Protein AF-A0A523SZ93-F1 (afdb_monomer)

Nearest PDB structures (foldseek):
  4m5t-assembly3_E  TM=5.900E-01  e=5.862E+00  Homo sapiens
  4jus-assembly2_G  TM=6.121E-01  e=7.835E+00  Homo sapiens
  3l1e-assembly1_A-2  TM=5.995E-01  e=8.303E+00  Bos taurus
  5lum-assembly2_C  TM=5.617E-01  e=7.394E+00  Homo sapiens
  3l1f-assembly1_A-2  TM=5.931E-01  e=8.799E+00  Bos taurus

Sequence (366 aa):
MLADILHKIAVDEAKDGRDYKYAPRPSNSGLERCMRQTVYYGLDYEKKPLAGRMLFVFDDSSWHEELTADWIRKSAYRLHSEQMHVNIPTGLNFLPERICEFEINKKKCGQVIPVENIAGHIDGILTDLTGKDILWEHKAISHFTFGMYRKGDVFPLDNITQTCNYLKGLLLVQSELTDALLLIKNKMTSQYLEYYITYDYNNDTATIIYMMDSIDKVKVELNKEFDNITFQSSNRFANVQECIEKKKIPARQYERSHWRCDYCPYGETCWEGWAEEIESMESDVALSEEFGTLLGHRQEIAMHVSEMTKEKKTLDKEIKDKLKEKGIRQGKVDKYTVELSIVEKKAFSVEASSYEKLTIRLKKEA

Solvent-accessible surface area (backbone atoms only — not comparable to full-atom values): 20637 Å² total; per-residue (Å²): 106,72,76,62,48,54,30,49,50,48,39,61,65,50,70,81,75,67,89,68,78,67,71,79,32,41,94,69,33,19,82,82,51,62,63,42,62,53,29,40,46,56,62,68,52,83,64,51,79,72,53,25,66,58,52,50,56,54,54,51,30,55,53,51,48,55,54,50,50,56,53,42,61,73,49,81,39,48,71,41,68,57,63,35,80,40,58,22,83,55,79,42,83,86,38,63,66,46,68,39,72,56,67,56,94,92,36,63,63,64,46,81,32,50,58,23,33,35,49,49,62,43,63,23,33,32,29,43,89,86,68,50,58,28,41,33,42,72,45,57,39,54,60,66,61,45,52,36,45,74,72,62,77,45,78,68,52,39,57,52,36,25,51,50,37,48,38,58,20,44,34,78,80,40,75,80,41,42,35,32,40,43,37,36,33,25,70,81,75,73,45,40,38,38,35,39,32,40,47,43,76,91,71,33,30,38,31,34,45,33,42,33,38,67,84,80,68,50,76,42,80,58,70,44,75,40,73,40,43,52,55,53,28,37,51,50,49,51,53,39,50,54,26,38,76,68,72,47,83,61,76,82,90,66,58,80,87,35,73,77,39,75,75,36,47,46,39,68,72,70,53,56,66,47,67,58,55,59,68,68,48,84,75,92,67,86,74,54,71,68,54,53,51,54,52,50,53,53,50,52,52,52,50,51,53,52,51,54,53,51,51,48,53,52,51,56,48,53,52,50,51,56,28,57,76,68,72,48,54,63,52,75,55,94,60,37,37,39,37,60,43,80,43,73,45,86,52,98,83,52,83,76,47,73,45,83,44,80,46,80,43,74,61,77,85,128

Structure (mmCIF, N/CA/C/O backbone):
data_AF-A0A523SZ93-F1
#
_entry.id   AF-A0A523SZ93-F1
#
loop_
_atom_site.group_PDB
_atom_site.id
_atom_site.type_symbol
_atom_site.label_atom_id
_atom_site.label_alt_id
_atom_site.label_comp_id
_atom_site.label_asym_id
_atom_site.label_entity_id
_atom_site.label_seq_id
_atom_site.pdbx_PDB_ins_code
_atom_site.Cartn_x
_atom_site.Cartn_y
_atom_site.Cartn_z
_atom_site.occupancy
_atom_site.B_iso_or_equiv
_atom_site.auth_seq_id
_atom_site.auth_comp_id
_atom_site.auth_asym_id
_atom_site.auth_atom_id
_atom_site.pdbx_PDB_model_num
ATOM 1 N N . MET A 1 1 ? 16.791 -30.654 -3.464 1.00 77.88 1 MET A N 1
ATOM 2 C CA . MET A 1 1 ? 17.562 -30.223 -2.271 1.00 77.88 1 MET A CA 1
ATOM 3 C C . MET A 1 1 ? 16.611 -29.558 -1.279 1.00 77.88 1 MET A C 1
ATOM 5 O O . MET A 1 1 ? 15.480 -29.294 -1.664 1.00 77.88 1 MET A O 1
ATOM 9 N N . LEU A 1 2 ? 17.019 -29.291 -0.030 1.00 88.81 2 LEU A N 1
ATOM 10 C CA . LEU A 1 2 ? 16.136 -28.697 0.993 1.00 88.81 2 LEU A CA 1
ATOM 11 C C . LEU A 1 2 ? 15.431 -27.414 0.505 1.00 88.81 2 LEU A C 1
ATOM 13 O O . LEU A 1 2 ? 14.225 -27.285 0.677 1.00 88.81 2 LEU A O 1
ATOM 17 N N . ALA A 1 3 ? 16.148 -26.524 -0.190 1.00 86.06 3 ALA A N 1
ATOM 18 C CA . ALA A 1 3 ? 15.588 -25.284 -0.740 1.00 86.06 3 ALA A CA 1
ATOM 19 C C . ALA A 1 3 ? 14.403 -25.505 -1.705 1.00 86.06 3 ALA A C 1
ATOM 21 O O . ALA A 1 3 ? 13.439 -24.745 -1.681 1.00 86.06 3 ALA A O 1
ATOM 22 N N . ASP A 1 4 ? 14.436 -26.567 -2.517 1.00 83.44 4 ASP A N 1
ATOM 23 C CA . ASP A 1 4 ? 13.332 -26.895 -3.432 1.00 83.44 4 ASP A CA 1
ATOM 24 C C . ASP A 1 4 ? 12.130 -27.473 -2.681 1.00 83.44 4 ASP A C 1
ATOM 26 O O . ASP A 1 4 ? 10.986 -27.293 -3.095 1.00 83.44 4 ASP A O 1
ATOM 30 N N . ILE A 1 5 ? 12.396 -28.204 -1.595 1.00 90.38 5 ILE A N 1
ATOM 31 C CA . ILE A 1 5 ? 11.372 -28.856 -0.775 1.00 90.38 5 ILE A CA 1
ATOM 32 C C . ILE A 1 5 ? 10.571 -27.803 -0.009 1.00 90.38 5 ILE A C 1
ATOM 34 O O . ILE A 1 5 ? 9.348 -27.884 0.001 1.00 90.38 5 ILE A O 1
ATOM 38 N N . LEU A 1 6 ? 11.231 -26.784 0.552 1.00 89.75 6 LEU A N 1
ATOM 39 C CA . LEU A 1 6 ? 10.572 -25.724 1.323 1.00 89.75 6 LEU A CA 1
ATOM 40 C C . LEU A 1 6 ? 9.451 -25.040 0.527 1.00 89.75 6 LEU A C 1
ATOM 42 O O . LEU A 1 6 ? 8.315 -24.978 0.988 1.00 89.75 6 LEU A O 1
ATOM 46 N N . HIS A 1 7 ? 9.726 -24.607 -0.707 1.00 88.31 7 HIS A N 1
ATOM 47 C CA . HIS A 1 7 ? 8.703 -23.970 -1.541 1.00 88.31 7 HIS A CA 1
ATOM 48 C C . HIS A 1 7 ? 7.566 -24.920 -1.942 1.00 88.31 7 HIS A C 1
ATOM 50 O O . HIS A 1 7 ? 6.444 -24.457 -2.130 1.00 88.31 7 HIS A O 1
ATOM 56 N N . LYS A 1 8 ? 7.833 -26.225 -2.088 1.00 86.62 8 LYS A N 1
ATOM 57 C CA . LYS A 1 8 ? 6.790 -27.223 -2.377 1.00 86.62 8 LYS A CA 1
ATOM 58 C C . LYS A 1 8 ? 5.880 -27.442 -1.171 1.00 86.62 8 LYS A C 1
ATOM 60 O O . LYS A 1 8 ? 4.669 -27.405 -1.344 1.00 86.62 8 LYS A O 1
ATOM 65 N N . ILE A 1 9 ? 6.456 -27.561 0.030 1.00 87.25 9 ILE A N 1
ATOM 66 C CA . ILE A 1 9 ? 5.699 -27.675 1.285 1.00 87.25 9 ILE A CA 1
ATOM 67 C C . ILE A 1 9 ? 4.748 -26.487 1.438 1.00 87.25 9 ILE A C 1
ATOM 69 O O . ILE A 1 9 ? 3.562 -26.697 1.651 1.00 87.25 9 ILE A O 1
ATOM 73 N N . ALA A 1 10 ? 5.225 -25.254 1.232 1.00 85.06 10 ALA A N 1
ATOM 74 C CA . ALA A 1 10 ? 4.350 -24.084 1.328 1.00 85.06 10 ALA A CA 1
ATOM 75 C C . ALA A 1 10 ? 3.178 -24.125 0.337 1.00 85.06 10 ALA A C 1
ATOM 77 O O . ALA A 1 10 ? 2.077 -23.707 0.682 1.00 85.06 10 ALA A O 1
ATOM 78 N N . VAL A 1 11 ? 3.393 -24.619 -0.890 1.00 84.62 11 VAL A N 1
ATOM 79 C CA . VAL A 1 11 ? 2.305 -24.794 -1.868 1.00 84.62 11 VAL A CA 1
ATOM 80 C C . VAL A 1 11 ? 1.297 -25.826 -1.382 1.00 84.62 11 VAL A C 1
ATOM 82 O O . VAL A 1 11 ? 0.100 -25.598 -1.530 1.00 84.62 11 VAL A O 1
ATOM 85 N N . ASP A 1 12 ? 1.759 -26.935 -0.812 1.00 83.69 12 ASP A N 1
ATOM 86 C CA . ASP A 1 12 ? 0.879 -27.998 -0.334 1.00 83.69 12 ASP A CA 1
ATOM 87 C C . ASP A 1 12 ? 0.080 -27.559 0.902 1.00 83.69 12 ASP A C 1
ATOM 89 O O . ASP A 1 12 ? -1.135 -27.724 0.907 1.00 83.69 12 ASP A O 1
ATOM 93 N N . GLU A 1 13 ? 0.695 -26.866 1.865 1.00 80.00 13 GLU A N 1
ATOM 94 C CA . GLU A 1 13 ? -0.021 -26.285 3.015 1.00 80.00 13 GLU A CA 1
ATOM 95 C C . GLU A 1 13 ? -1.003 -25.173 2.607 1.00 80.00 13 GLU A C 1
ATOM 97 O O . GLU A 1 13 ? -2.030 -24.957 3.248 1.00 80.00 13 GLU A O 1
ATOM 102 N N . ALA A 1 14 ? -0.719 -24.450 1.521 1.00 74.25 14 ALA A N 1
ATOM 103 C CA . ALA A 1 14 ? -1.587 -23.379 1.043 1.00 74.25 14 ALA A CA 1
ATOM 104 C C . ALA A 1 14 ? -2.876 -23.861 0.369 1.00 74.25 14 ALA A C 1
ATOM 106 O O . ALA A 1 14 ? -3.832 -23.078 0.317 1.00 74.25 14 ALA A O 1
ATOM 107 N N . LYS A 1 15 ? -2.891 -25.088 -0.170 1.00 57.88 15 LYS A N 1
ATOM 108 C CA . LYS A 1 15 ? -4.047 -25.666 -0.877 1.00 57.88 15 LYS A CA 1
ATOM 109 C C . LYS A 1 15 ? -5.228 -25.937 0.057 1.00 57.88 15 LYS A C 1
ATOM 111 O O . LYS A 1 15 ? -6.362 -25.882 -0.400 1.00 57.88 15 LYS A O 1
ATOM 116 N N . ASP A 1 16 ? -4.976 -26.125 1.349 1.00 45.31 16 ASP A N 1
ATOM 117 C CA . ASP A 1 16 ? -5.997 -26.559 2.309 1.00 45.31 16 ASP A CA 1
ATOM 118 C C . ASP A 1 16 ? -6.803 -25.411 2.954 1.00 45.31 16 ASP A C 1
ATOM 120 O O . ASP A 1 16 ? -7.740 -25.674 3.705 1.00 45.31 16 ASP A O 1
ATOM 124 N N . GLY A 1 17 ? -6.494 -24.132 2.676 1.00 47.75 17 GLY A N 1
ATOM 125 C CA . GLY A 1 17 ? -7.011 -23.031 3.511 1.00 47.75 17 GLY A CA 1
ATOM 126 C C . GLY A 1 17 ? -7.364 -21.700 2.843 1.00 47.75 17 GLY A C 1
ATOM 127 O O . GLY A 1 17 ? -7.556 -20.724 3.566 1.00 47.75 17 GLY A O 1
ATOM 128 N N . ARG A 1 18 ? -7.414 -21.588 1.504 1.00 54.25 18 ARG A N 1
ATOM 129 C CA . ARG A 1 18 ? -7.596 -20.281 0.818 1.00 54.25 18 ARG A CA 1
ATOM 130 C C . ARG A 1 18 ? -8.669 -20.210 -0.272 1.00 54.25 18 ARG A C 1
ATOM 132 O O . ARG A 1 18 ? -8.720 -19.212 -0.993 1.00 54.25 18 ARG A O 1
ATOM 139 N N . ASP A 1 19 ? -9.561 -21.189 -0.343 1.00 59.78 19 ASP A N 1
ATOM 140 C CA . ASP A 1 19 ? -10.672 -21.216 -1.307 1.00 59.78 19 ASP A CA 1
ATOM 141 C C . ASP A 1 19 ? -11.925 -20.483 -0.801 1.00 59.78 19 ASP A C 1
ATOM 143 O O . ASP A 1 19 ? -13.058 -20.952 -0.873 1.00 59.78 19 ASP A O 1
ATOM 147 N N . TYR A 1 20 ? -11.714 -19.290 -0.248 1.00 70.44 20 TYR A N 1
ATOM 148 C CA . TYR A 1 20 ? -12.822 -18.435 0.153 1.00 70.44 20 TYR A CA 1
ATOM 149 C C . TYR A 1 20 ? -13.506 -17.860 -1.085 1.00 70.44 20 TYR A C 1
ATOM 151 O O . TYR A 1 20 ? -12.857 -17.558 -2.089 1.00 70.44 20 TYR A O 1
ATOM 159 N N . LYS A 1 21 ? -14.819 -17.647 -0.998 1.00 83.88 21 LYS A N 1
ATOM 160 C CA . LYS A 1 21 ? -15.513 -16.800 -1.968 1.00 83.88 21 LYS A CA 1
ATOM 161 C C . LYS A 1 21 ? -15.001 -15.371 -1.843 1.00 83.88 21 LYS A C 1
ATOM 163 O O . LYS A 1 21 ? -14.594 -14.925 -0.765 1.00 83.88 21 LYS A O 1
ATOM 168 N N . TYR A 1 22 ? -15.014 -14.641 -2.951 1.00 88.81 22 TYR A N 1
ATOM 169 C CA . TYR A 1 22 ? -14.714 -13.219 -2.904 1.00 88.81 22 TYR A CA 1
ATOM 170 C C . TYR A 1 22 ? -15.655 -12.500 -1.927 1.00 88.81 22 TYR A C 1
ATOM 172 O O . TYR A 1 22 ? -16.869 -12.683 -1.956 1.00 88.81 22 TYR A O 1
ATOM 180 N N . ALA A 1 23 ? -15.071 -11.640 -1.096 1.00 89.75 23 ALA A N 1
ATOM 181 C CA . ALA A 1 23 ? -15.793 -10.669 -0.294 1.00 89.75 23 ALA A CA 1
ATOM 182 C C . ALA A 1 23 ? -15.003 -9.348 -0.257 1.00 89.75 23 ALA A C 1
ATOM 184 O O . ALA A 1 23 ? -13.762 -9.371 -0.175 1.00 89.75 23 ALA A O 1
ATOM 185 N N . PRO A 1 24 ? -15.685 -8.190 -0.291 1.00 93.19 24 PRO A N 1
ATOM 186 C CA . PRO A 1 24 ? -15.066 -6.904 -0.001 1.00 93.19 24 PRO A CA 1
ATOM 187 C C . PRO A 1 24 ? -14.408 -6.894 1.384 1.00 93.19 24 PRO A C 1
ATOM 189 O O . PRO A 1 24 ? -14.986 -7.346 2.374 1.00 93.19 24 PRO A O 1
ATOM 192 N N . ARG A 1 25 ? -13.172 -6.391 1.440 1.00 93.19 25 ARG A N 1
ATOM 193 C CA . ARG A 1 25 ? -12.351 -6.312 2.657 1.00 93.19 25 ARG A CA 1
ATOM 194 C C . ARG A 1 25 ? -11.403 -5.113 2.585 1.00 93.19 25 ARG A C 1
ATOM 196 O O . ARG A 1 25 ? -10.956 -4.809 1.476 1.00 93.19 25 ARG A O 1
ATOM 203 N N . PRO A 1 26 ? -11.023 -4.492 3.716 1.00 92.69 26 PRO A N 1
ATOM 204 C CA . PRO A 1 26 ? -10.125 -3.332 3.733 1.00 92.69 26 PRO A CA 1
ATOM 205 C C . PRO A 1 26 ? -8.800 -3.581 3.011 1.00 92.69 26 PRO A C 1
ATOM 207 O O . PRO A 1 26 ? -8.360 -2.768 2.219 1.00 92.69 26 PRO A O 1
ATOM 210 N N . SER A 1 27 ? -8.197 -4.763 3.139 1.00 88.44 27 SER A N 1
ATOM 211 C CA . SER A 1 27 ? -6.957 -5.072 2.409 1.00 88.44 27 SER A CA 1
ATOM 212 C C . SER A 1 27 ? -7.120 -5.125 0.879 1.00 88.44 27 SER A C 1
ATOM 214 O O . SER A 1 27 ? -6.133 -5.089 0.145 1.00 88.44 27 SER A O 1
ATOM 216 N N . ASN A 1 28 ? -8.351 -5.202 0.360 1.00 88.56 28 ASN A N 1
ATOM 217 C CA . ASN A 1 28 ? -8.669 -5.132 -1.069 1.00 88.56 28 ASN A CA 1
ATOM 218 C C . ASN A 1 28 ? -9.196 -3.747 -1.505 1.00 88.56 28 ASN A C 1
ATOM 220 O O . ASN A 1 28 ? -9.562 -3.609 -2.675 1.00 88.56 28 ASN A O 1
ATOM 224 N N . SER A 1 29 ? -9.259 -2.756 -0.609 1.00 85.19 29 SER A N 1
ATOM 225 C CA . SER A 1 29 ? -9.868 -1.444 -0.878 1.00 85.19 29 SER A CA 1
ATOM 226 C C . SER A 1 29 ? -9.010 -0.502 -1.711 1.00 85.19 29 SER A C 1
ATOM 228 O O . SER A 1 29 ? -9.504 0.517 -2.184 1.00 85.19 29 SER A O 1
ATOM 230 N N . GLY A 1 30 ? -7.726 -0.821 -1.856 1.00 83.06 30 GLY A N 1
ATOM 231 C CA . GLY A 1 30 ? -6.763 0.045 -2.510 1.00 83.06 30 GLY A CA 1
ATOM 232 C C . GLY A 1 30 ? -7.150 0.427 -3.941 1.00 83.06 30 GLY A C 1
ATOM 233 O O . GLY A 1 30 ? -7.555 -0.421 -4.747 1.00 83.06 30 GLY A O 1
ATOM 234 N N . LEU A 1 31 ? -7.016 1.716 -4.253 1.00 81.50 31 LEU A N 1
ATOM 235 C CA . LEU A 1 31 ? -7.340 2.290 -5.561 1.00 81.50 31 LEU A CA 1
ATOM 236 C C . LEU A 1 31 ? -6.417 1.760 -6.665 1.00 81.50 31 LEU A C 1
ATOM 238 O O . LEU A 1 31 ? -6.846 1.603 -7.811 1.00 81.50 31 LEU A O 1
ATOM 242 N N . GLU A 1 32 ? -5.186 1.393 -6.316 1.00 87.38 32 GLU A N 1
ATOM 243 C CA . GLU A 1 32 ? -4.211 0.801 -7.229 1.00 87.38 32 GLU A CA 1
ATOM 244 C C . GLU A 1 32 ? -4.335 -0.726 -7.313 1.00 87.38 32 GLU A C 1
ATOM 246 O O . GLU A 1 32 ? -3.557 -1.403 -7.994 1.00 87.38 32 GLU A O 1
ATOM 251 N N . ARG A 1 33 ? -5.296 -1.345 -6.625 1.00 88.44 33 ARG A N 1
ATOM 252 C CA . ARG A 1 33 ? -5.534 -2.773 -6.828 1.00 88.44 33 ARG A CA 1
ATOM 253 C C . ARG A 1 33 ? -6.125 -2.983 -8.224 1.00 88.44 33 ARG A C 1
ATOM 255 O O . ARG A 1 33 ? -6.933 -2.185 -8.693 1.00 88.44 33 ARG A O 1
ATOM 262 N N . CYS A 1 34 ? -5.775 -4.067 -8.914 1.00 92.88 34 CYS A N 1
ATOM 263 C CA . CYS A 1 34 ? -6.349 -4.326 -10.236 1.00 92.88 34 CYS A CA 1
ATOM 264 C C . CYS A 1 34 ? -7.830 -4.707 -10.105 1.00 92.88 34 CYS A C 1
ATOM 266 O O . CYS A 1 34 ? -8.157 -5.726 -9.499 1.00 92.88 34 CYS A O 1
ATOM 268 N N . MET A 1 35 ? -8.739 -3.904 -10.665 1.00 94.06 35 MET A N 1
ATOM 269 C CA . MET A 1 35 ? -10.182 -4.178 -10.578 1.00 94.06 35 MET A CA 1
ATOM 270 C C . MET A 1 35 ? -10.563 -5.492 -11.269 1.00 94.06 35 MET A C 1
ATOM 272 O O . MET A 1 35 ? -11.316 -6.293 -10.718 1.00 94.06 35 MET A O 1
ATOM 276 N N . ARG A 1 36 ? -9.975 -5.748 -12.442 1.00 95.00 36 ARG A N 1
ATOM 277 C CA . ARG A 1 36 ? -10.203 -6.963 -13.232 1.00 95.00 36 ARG A CA 1
ATOM 278 C C . ARG A 1 36 ? -9.844 -8.233 -12.456 1.00 95.00 36 ARG A C 1
ATOM 280 O O . ARG A 1 36 ? -10.607 -9.190 -12.479 1.00 95.00 36 ARG A O 1
ATOM 287 N N . GLN A 1 37 ? -8.744 -8.210 -11.695 1.00 93.88 37 GLN A N 1
ATOM 288 C CA . GLN A 1 37 ? -8.353 -9.305 -10.798 1.00 93.88 37 GLN A CA 1
ATOM 289 C C . GLN A 1 37 ? -9.438 -9.605 -9.753 1.00 93.88 37 GLN A C 1
ATOM 291 O O . GLN A 1 37 ? -9.730 -10.768 -9.481 1.00 93.88 37 GLN A O 1
ATOM 296 N N . THR A 1 38 ? -10.028 -8.568 -9.158 1.00 93.88 38 THR A N 1
ATOM 297 C CA . THR A 1 38 ? -11.089 -8.731 -8.158 1.00 93.88 38 THR A CA 1
ATOM 298 C C . THR A 1 38 ? -12.373 -9.274 -8.784 1.00 93.88 38 THR A C 1
ATOM 300 O O . THR A 1 38 ? -13.004 -10.147 -8.199 1.00 93.88 38 THR A O 1
ATOM 303 N N . VAL A 1 39 ? -12.729 -8.817 -9.988 1.00 95.94 39 VAL A N 1
ATOM 304 C CA . VAL A 1 39 ? -13.896 -9.324 -10.728 1.00 95.94 39 VAL A CA 1
ATOM 305 C C . VAL A 1 39 ? -13.716 -10.793 -11.120 1.00 95.94 39 VAL A C 1
ATOM 307 O O . VAL A 1 39 ? -14.635 -11.574 -10.906 1.00 95.94 39 VAL A O 1
ATOM 310 N N . TYR A 1 40 ? -12.535 -11.208 -11.598 1.00 95.50 40 TYR A N 1
ATOM 311 C CA . TYR A 1 40 ? -12.246 -12.631 -11.834 1.00 95.50 40 TYR A CA 1
ATOM 312 C C . TYR A 1 40 ? -12.442 -13.476 -10.576 1.00 95.50 40 TYR A C 1
ATOM 314 O O . TYR A 1 40 ? -13.033 -14.550 -10.643 1.00 95.50 40 TYR A O 1
ATOM 322 N N . TYR A 1 41 ? -11.999 -12.966 -9.423 1.00 92.88 41 TYR A N 1
ATOM 323 C CA . TYR A 1 41 ? -12.207 -13.647 -8.151 1.00 92.88 41 TYR A CA 1
ATOM 324 C C . TYR A 1 41 ? -13.692 -13.757 -7.787 1.00 92.88 41 TYR A C 1
ATOM 326 O O . TYR A 1 41 ? -14.129 -14.812 -7.350 1.00 92.88 41 TYR A O 1
ATOM 334 N N . GLY A 1 42 ? -14.475 -12.696 -7.987 1.00 93.44 42 GLY A N 1
ATOM 335 C CA . GLY A 1 42 ? -15.913 -12.724 -7.717 1.00 93.44 42 GLY A CA 1
ATOM 336 C C . GLY A 1 42 ? -16.741 -13.558 -8.692 1.00 93.44 42 GLY A C 1
ATOM 337 O O . GLY A 1 42 ? -17.837 -13.977 -8.343 1.00 93.44 42 GLY A O 1
ATOM 338 N N . LEU A 1 43 ? -16.220 -13.814 -9.891 1.00 95.25 43 LEU A N 1
ATOM 339 C CA . LEU A 1 43 ? -16.835 -14.676 -10.902 1.00 95.25 43 LEU A CA 1
ATOM 340 C C . LEU A 1 43 ? -16.349 -16.133 -10.834 1.00 95.25 43 LEU A C 1
ATOM 342 O O . LEU A 1 43 ? -16.649 -16.900 -11.745 1.00 95.25 43 LEU A O 1
ATOM 346 N N . ASP A 1 44 ? -15.594 -16.500 -9.794 1.00 93.12 44 ASP A N 1
ATOM 347 C CA . ASP A 1 44 ? -15.052 -17.848 -9.585 1.00 93.12 44 ASP A CA 1
ATOM 348 C C . ASP A 1 44 ? -14.235 -18.379 -10.783 1.00 93.12 44 ASP A C 1
ATOM 350 O O . ASP A 1 44 ? -14.259 -19.566 -11.106 1.00 93.12 44 ASP A O 1
ATOM 354 N N . TYR A 1 45 ? -13.479 -17.500 -11.453 1.00 93.06 45 TYR A N 1
ATOM 355 C CA . TYR A 1 45 ? -12.528 -17.929 -12.481 1.00 93.06 45 TYR A CA 1
ATOM 356 C C . TYR A 1 45 ? -11.412 -18.787 -11.879 1.00 93.06 45 TYR A C 1
ATOM 358 O O . TYR A 1 45 ? -10.961 -18.556 -10.752 1.00 93.06 45 TYR A O 1
ATOM 366 N N . GLU A 1 46 ? -10.913 -19.738 -12.670 1.00 90.06 46 GLU A N 1
ATOM 367 C CA . GLU A 1 46 ? -9.800 -20.590 -12.262 1.00 90.06 46 GLU A CA 1
ATOM 368 C C . GLU A 1 46 ? -8.545 -19.747 -11.987 1.00 90.06 46 GLU A C 1
ATOM 370 O O . GLU A 1 46 ? -8.111 -18.925 -12.798 1.00 90.06 46 GLU A O 1
ATOM 375 N N . LYS A 1 47 ? -7.972 -19.936 -10.796 1.00 88.00 47 LYS A N 1
ATOM 376 C CA . LYS A 1 47 ? -6.752 -19.260 -10.353 1.00 88.00 47 LYS A CA 1
ATOM 377 C C . LYS A 1 47 ? -5.566 -20.156 -10.648 1.00 88.00 47 LYS A C 1
ATOM 379 O O . LYS A 1 47 ? -5.530 -21.299 -10.193 1.00 88.00 47 LYS A O 1
ATOM 384 N N . LYS A 1 48 ? -4.519 -19.605 -11.259 1.00 86.62 48 LYS A N 1
ATOM 385 C CA . LYS A 1 48 ? -3.219 -20.272 -11.238 1.00 86.62 48 LYS A CA 1
ATOM 386 C C . LYS A 1 48 ? -2.740 -20.395 -9.784 1.00 86.62 48 LYS A C 1
ATOM 388 O O . LYS A 1 48 ? -2.775 -19.392 -9.057 1.00 86.62 48 LYS A O 1
ATOM 393 N N . PRO A 1 49 ? -2.260 -21.574 -9.350 1.00 83.06 49 PRO A N 1
ATOM 394 C CA . PRO A 1 49 ? -1.678 -21.727 -8.027 1.00 83.06 49 PRO A CA 1
ATOM 395 C C . PRO A 1 49 ? -0.564 -20.704 -7.802 1.00 83.06 49 PRO A C 1
ATOM 397 O O . PRO A 1 49 ? 0.280 -20.480 -8.675 1.00 83.06 49 PRO A O 1
ATOM 400 N N . LEU A 1 50 ? -0.548 -20.089 -6.619 1.00 82.75 50 LEU A N 1
ATOM 401 C CA . LEU A 1 50 ? 0.533 -19.184 -6.249 1.00 82.75 50 LEU A CA 1
ATOM 402 C C . LEU A 1 50 ? 1.853 -19.959 -6.231 1.00 82.75 50 LEU A C 1
ATOM 404 O O . LEU A 1 50 ? 1.940 -21.057 -5.680 1.00 82.75 50 LEU A O 1
ATOM 408 N N . ALA A 1 51 ? 2.900 -19.378 -6.815 1.00 83.94 51 ALA A N 1
ATOM 409 C CA . ALA A 1 51 ? 4.227 -19.974 -6.753 1.00 83.94 51 ALA A CA 1
ATOM 410 C C . ALA A 1 51 ? 4.680 -20.095 -5.288 1.00 83.94 51 ALA A C 1
ATOM 412 O O . ALA A 1 51 ? 4.510 -19.156 -4.511 1.00 83.94 51 ALA A O 1
ATOM 413 N N . GLY A 1 52 ? 5.331 -21.201 -4.912 1.00 84.38 52 GLY A N 1
ATOM 414 C CA . GLY A 1 52 ? 5.764 -21.428 -3.523 1.00 84.38 52 GLY A CA 1
ATOM 415 C C . GLY A 1 52 ? 6.643 -20.316 -2.950 1.00 84.38 52 GLY A C 1
ATOM 416 O O . GLY A 1 52 ? 6.507 -19.942 -1.790 1.00 84.38 52 GLY A O 1
ATOM 417 N N . ARG A 1 53 ? 7.466 -19.686 -3.794 1.00 84.38 53 ARG A N 1
ATOM 418 C CA . ARG A 1 53 ? 8.241 -18.498 -3.417 1.00 84.38 53 ARG A CA 1
ATOM 419 C C . ARG A 1 53 ? 7.355 -17.321 -2.987 1.00 84.38 53 ARG A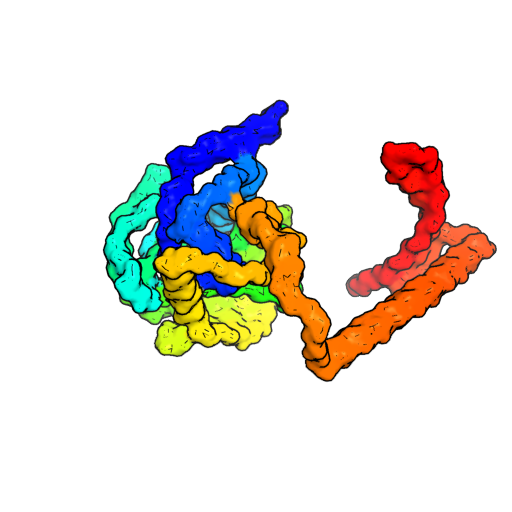 C 1
ATOM 421 O O . ARG A 1 53 ? 7.710 -16.603 -2.063 1.00 84.38 53 ARG A O 1
ATOM 428 N N . MET A 1 54 ? 6.222 -17.105 -3.653 1.00 82.31 54 MET A N 1
ATOM 429 C CA . MET A 1 54 ? 5.288 -16.023 -3.326 1.00 82.31 54 MET A CA 1
ATOM 430 C C . MET A 1 54 ? 4.601 -16.265 -1.980 1.00 82.31 54 MET A C 1
ATOM 432 O O . MET A 1 54 ? 4.396 -15.324 -1.221 1.00 82.31 54 MET A O 1
ATOM 436 N N . LEU A 1 55 ? 4.312 -17.526 -1.657 1.00 84.81 55 LEU A N 1
ATOM 437 C CA . LEU A 1 55 ? 3.765 -17.912 -0.357 1.00 84.81 55 LEU A CA 1
ATOM 438 C C . LEU A 1 55 ? 4.735 -17.591 0.782 1.00 84.81 55 LEU A C 1
ATOM 440 O O . LEU A 1 55 ? 4.329 -16.962 1.752 1.00 84.81 55 LEU A O 1
ATOM 444 N N . PHE A 1 56 ? 6.019 -17.910 0.604 1.00 85.56 56 PHE A N 1
ATOM 445 C CA . PHE A 1 56 ? 7.079 -17.509 1.533 1.00 85.56 56 PHE A CA 1
ATOM 446 C C . PHE A 1 56 ? 7.195 -15.993 1.673 1.00 85.56 56 PHE A C 1
ATOM 448 O O . PHE A 1 56 ? 7.409 -15.504 2.769 1.00 85.56 56 PHE A O 1
ATOM 455 N N . VAL A 1 57 ? 7.047 -15.229 0.585 1.00 84.56 57 VAL A N 1
ATOM 456 C CA . VAL A 1 57 ? 7.082 -13.758 0.657 1.00 84.56 57 VAL A CA 1
ATOM 457 C C . VAL A 1 57 ? 5.934 -13.210 1.508 1.00 84.56 57 VAL A C 1
ATOM 459 O O . VAL A 1 57 ? 6.131 -12.201 2.185 1.00 84.56 57 VAL A O 1
ATOM 462 N N . PHE A 1 58 ? 4.755 -13.834 1.470 1.00 83.19 58 PHE A N 1
ATOM 463 C CA . PHE A 1 58 ? 3.630 -13.441 2.319 1.00 83.19 58 PHE A CA 1
ATOM 464 C C . PHE A 1 58 ? 3.836 -13.844 3.776 1.00 83.19 58 PHE A C 1
ATOM 466 O O . PHE A 1 58 ? 3.646 -13.000 4.642 1.00 83.19 58 PHE A O 1
ATOM 473 N N . ASP A 1 59 ? 4.288 -15.071 4.028 1.00 85.62 59 ASP A N 1
ATOM 474 C CA . ASP A 1 59 ? 4.600 -15.546 5.382 1.00 85.62 59 ASP A CA 1
ATOM 475 C C . ASP A 1 59 ? 5.713 -14.709 6.036 1.00 85.62 59 ASP A C 1
ATOM 477 O O . ASP A 1 59 ? 5.579 -14.220 7.154 1.00 85.62 59 ASP A O 1
ATOM 481 N N . ASP A 1 60 ? 6.768 -14.403 5.278 1.00 88.75 60 ASP A N 1
ATOM 482 C CA . ASP A 1 60 ? 7.838 -13.489 5.680 1.00 88.75 60 ASP A CA 1
ATOM 483 C C . ASP A 1 60 ? 7.288 -12.115 6.099 1.00 88.75 60 ASP A C 1
ATOM 485 O O . ASP A 1 60 ? 7.753 -11.551 7.084 1.00 88.75 60 ASP A O 1
ATOM 489 N N . SER A 1 61 ? 6.270 -11.571 5.412 1.00 88.50 61 SER A N 1
ATOM 490 C CA . SER A 1 61 ? 5.656 -10.295 5.825 1.00 88.50 61 SER A CA 1
ATOM 491 C C . SER A 1 61 ? 5.063 -10.346 7.233 1.00 88.50 61 SER A C 1
ATOM 493 O O . SER A 1 61 ? 5.230 -9.371 7.964 1.00 88.50 61 SER A O 1
ATOM 495 N N . SER A 1 62 ? 4.406 -11.448 7.601 1.00 89.25 62 SER A N 1
ATOM 496 C CA . SER A 1 62 ? 3.830 -11.638 8.938 1.00 89.25 62 SER A CA 1
ATOM 497 C C . SER A 1 62 ? 4.921 -11.692 10.009 1.00 89.25 62 SER A C 1
ATOM 499 O O . SER A 1 62 ? 4.820 -11.008 11.022 1.00 89.25 62 SER A O 1
ATOM 501 N N . TRP A 1 63 ? 6.037 -12.377 9.747 1.00 92.94 63 TRP A N 1
ATOM 502 C CA . TRP A 1 63 ? 7.181 -12.387 10.669 1.00 92.94 63 TRP A CA 1
ATOM 503 C C . TRP A 1 63 ? 7.822 -11.009 10.868 1.00 92.94 63 TRP A C 1
ATOM 505 O O . TRP A 1 63 ? 8.273 -10.684 11.968 1.00 92.94 63 TRP A O 1
ATOM 515 N N . HIS A 1 64 ? 7.873 -10.174 9.823 1.00 96.00 64 HIS A N 1
ATOM 516 C CA . HIS A 1 64 ? 8.354 -8.794 9.965 1.00 96.00 64 HIS A CA 1
ATOM 517 C C . HIS A 1 64 ? 7.440 -7.965 10.869 1.00 96.00 64 HIS A C 1
ATOM 519 O O . HIS A 1 64 ? 7.955 -7.171 11.647 1.00 96.00 64 HIS A O 1
ATOM 525 N N . GLU A 1 65 ? 6.123 -8.146 10.777 1.00 95.75 65 GLU A N 1
ATOM 526 C CA . GLU A 1 65 ? 5.151 -7.486 11.658 1.00 95.75 65 GLU A CA 1
ATOM 527 C C . GLU A 1 65 ? 5.336 -7.904 13.116 1.00 95.75 65 GLU A C 1
ATOM 529 O O . GLU A 1 65 ? 5.495 -7.037 13.975 1.00 95.75 65 GLU A O 1
ATOM 534 N N . GLU A 1 66 ? 5.420 -9.209 13.388 1.00 95.44 66 GLU A N 1
ATOM 535 C CA . GLU A 1 66 ? 5.652 -9.726 14.742 1.00 95.44 66 GLU A CA 1
ATOM 536 C C . GLU A 1 66 ? 6.956 -9.193 15.346 1.00 95.44 66 GLU A C 1
ATOM 538 O O . GLU A 1 66 ? 6.995 -8.772 16.507 1.00 95.44 66 GLU A O 1
ATOM 543 N N . LEU A 1 67 ? 8.028 -9.165 14.548 1.00 96.38 67 LEU A N 1
ATOM 544 C CA . LEU A 1 67 ? 9.314 -8.626 14.973 1.00 96.38 67 LEU A CA 1
ATOM 545 C C . LEU A 1 67 ? 9.221 -7.125 15.275 1.00 96.38 67 LEU A C 1
ATOM 547 O O . LEU A 1 67 ? 9.781 -6.661 16.268 1.00 96.38 67 LEU A O 1
ATOM 551 N N . THR A 1 68 ? 8.535 -6.351 14.435 1.00 97.69 68 THR A N 1
ATOM 552 C CA . THR A 1 68 ? 8.327 -4.919 14.675 1.00 97.69 68 THR A CA 1
ATOM 553 C C . THR A 1 68 ? 7.494 -4.687 15.936 1.00 97.69 68 THR A C 1
ATOM 555 O O . THR A 1 68 ? 7.888 -3.860 16.760 1.00 97.69 68 THR A O 1
ATOM 558 N N . ALA A 1 69 ? 6.425 -5.457 16.151 1.00 98.00 69 ALA A N 1
ATOM 559 C CA . ALA A 1 69 ? 5.623 -5.414 17.373 1.00 98.00 69 ALA A CA 1
ATOM 560 C C . ALA A 1 69 ? 6.467 -5.704 18.627 1.00 98.00 69 ALA A C 1
ATOM 562 O O . ALA A 1 69 ? 6.379 -4.981 19.619 1.00 98.00 69 ALA A O 1
ATOM 563 N N . ASP A 1 70 ? 7.338 -6.720 18.596 1.00 98.00 70 ASP A N 1
ATOM 564 C CA . ASP A 1 70 ? 8.259 -7.034 19.700 1.00 98.00 70 ASP A CA 1
ATOM 565 C C . ASP A 1 70 ? 9.192 -5.859 20.044 1.00 98.00 70 ASP A C 1
ATOM 567 O O . ASP A 1 70 ? 9.405 -5.550 21.219 1.00 98.00 70 ASP A O 1
ATOM 571 N N . TRP A 1 71 ? 9.701 -5.137 19.043 1.00 97.81 71 TRP A N 1
ATOM 572 C CA . TRP A 1 71 ? 10.509 -3.936 19.282 1.00 97.81 71 TRP A CA 1
ATOM 573 C C . TRP A 1 71 ? 9.698 -2.753 19.807 1.00 97.81 71 TRP A C 1
ATOM 575 O O . TRP A 1 71 ? 10.180 -2.041 20.690 1.00 97.81 71 TRP A O 1
ATOM 585 N N . ILE A 1 72 ? 8.467 -2.561 19.329 1.00 97.75 72 ILE A N 1
ATOM 586 C CA . ILE A 1 72 ? 7.559 -1.535 19.855 1.00 97.75 72 ILE A CA 1
ATOM 587 C C . ILE A 1 72 ? 7.278 -1.786 21.338 1.00 97.75 72 ILE A C 1
ATOM 589 O O . ILE A 1 72 ? 7.378 -0.855 22.134 1.00 97.75 72 ILE A O 1
ATOM 593 N N . ARG A 1 73 ? 7.015 -3.034 21.745 1.00 97.44 73 ARG A N 1
ATOM 594 C CA . ARG A 1 73 ? 6.764 -3.391 23.156 1.00 97.44 73 ARG A CA 1
ATOM 595 C C . ARG A 1 73 ? 7.966 -3.142 24.078 1.00 97.44 73 ARG A C 1
ATOM 597 O O . ARG A 1 73 ? 7.795 -3.064 25.290 1.00 97.44 73 ARG A O 1
ATOM 604 N N . LYS A 1 74 ? 9.174 -3.017 23.520 1.00 97.75 74 LYS A N 1
ATOM 605 C CA . LYS A 1 74 ? 10.407 -2.644 24.244 1.00 97.75 74 LYS A CA 1
ATOM 606 C C . LYS A 1 74 ? 10.668 -1.134 24.245 1.00 97.75 74 LYS A C 1
ATOM 608 O O . LYS A 1 74 ? 11.651 -0.690 24.837 1.00 97.75 74 LYS A O 1
ATOM 613 N N . SER A 1 75 ? 9.847 -0.361 23.540 1.00 96.38 75 SER A N 1
ATOM 614 C CA . SER A 1 75 ? 9.948 1.093 23.448 1.00 96.38 75 SER A CA 1
ATOM 615 C C . SER A 1 75 ? 9.123 1.785 24.542 1.00 96.38 75 SER A C 1
ATOM 617 O O . SER A 1 75 ? 8.621 1.148 25.464 1.00 96.38 75 SER A O 1
ATOM 619 N N . ALA A 1 76 ? 8.993 3.108 24.441 1.00 96.44 76 ALA A N 1
ATOM 620 C CA . ALA A 1 76 ? 8.132 3.901 25.314 1.00 96.44 76 ALA A CA 1
ATOM 621 C C . ALA A 1 76 ? 6.631 3.786 24.974 1.00 96.44 76 ALA A C 1
ATOM 623 O O . ALA A 1 76 ? 5.802 4.219 25.771 1.00 96.44 76 ALA A O 1
ATOM 624 N N . TYR A 1 77 ? 6.279 3.230 23.811 1.00 97.44 77 TYR A N 1
ATOM 625 C CA . TYR A 1 77 ? 4.890 3.011 23.415 1.00 97.44 77 TYR A CA 1
ATOM 626 C C . TYR A 1 77 ? 4.323 1.741 24.043 1.00 97.44 77 TYR A C 1
ATOM 628 O O . TYR A 1 77 ? 5.006 0.720 24.158 1.00 97.44 77 TYR A O 1
ATOM 636 N N . ARG A 1 78 ? 3.030 1.770 24.365 1.00 98.25 78 ARG A N 1
ATOM 637 C CA . ARG A 1 78 ? 2.269 0.564 24.687 1.00 98.25 78 ARG A CA 1
ATOM 638 C C . ARG A 1 78 ? 1.536 0.089 23.439 1.00 98.25 78 ARG A C 1
ATOM 640 O O . ARG A 1 78 ? 0.668 0.792 22.945 1.00 98.25 78 ARG A O 1
ATOM 647 N N . LEU A 1 79 ? 1.839 -1.120 22.980 1.00 98.56 79 LEU A N 1
ATOM 648 C CA . LEU A 1 79 ? 1.088 -1.786 21.916 1.00 98.56 79 LEU A CA 1
ATOM 649 C C . LEU A 1 79 ? -0.002 -2.679 22.522 1.00 98.56 79 LEU A C 1
ATOM 651 O O . LEU A 1 79 ? 0.284 -3.507 23.393 1.00 98.56 79 LEU A O 1
ATOM 655 N N . HIS A 1 80 ? -1.248 -2.495 22.096 1.00 98.06 80 HIS A N 1
ATOM 656 C CA . HIS A 1 80 ? -2.398 -3.294 22.523 1.00 98.06 80 HIS A CA 1
ATOM 657 C C . HIS A 1 80 ? -3.417 -3.464 21.387 1.00 98.06 80 HIS A C 1
ATOM 659 O O . HIS A 1 80 ? -3.219 -2.965 20.284 1.00 98.06 80 HIS A O 1
ATOM 665 N N . SER A 1 81 ? -4.512 -4.189 21.650 1.00 97.38 81 SER A N 1
ATOM 666 C CA . SER A 1 81 ? -5.592 -4.442 20.676 1.00 97.38 81 SER A CA 1
ATOM 667 C C . SER A 1 81 ? -5.101 -5.021 19.338 1.00 97.38 81 SER A C 1
ATOM 669 O O . SER A 1 81 ? -5.662 -4.743 18.282 1.00 97.38 81 SER A O 1
ATOM 671 N N . GLU A 1 82 ? -4.036 -5.818 19.388 1.00 97.31 82 GLU A N 1
ATOM 672 C CA . GLU A 1 82 ? -3.436 -6.457 18.217 1.00 97.31 82 GLU A CA 1
ATOM 673 C C . GLU A 1 82 ? -4.407 -7.460 17.599 1.00 97.31 82 GLU A C 1
ATOM 675 O O . GLU A 1 82 ? -5.077 -8.208 18.320 1.00 97.31 82 GLU A O 1
ATOM 680 N N . GLN A 1 83 ? -4.476 -7.486 16.266 1.00 95.50 83 GLN A N 1
ATOM 681 C CA . GLN A 1 83 ? -5.371 -8.370 15.516 1.00 95.50 83 GLN A CA 1
ATOM 682 C C . GLN A 1 83 ? -6.845 -8.220 15.937 1.00 95.50 83 GLN A C 1
ATOM 684 O O . GLN A 1 83 ? -7.623 -9.173 15.875 1.00 95.50 83 GLN A O 1
ATOM 689 N N . MET A 1 84 ? -7.249 -7.028 16.392 1.00 96.62 84 MET A N 1
ATOM 690 C CA . MET A 1 84 ? -8.628 -6.753 16.791 1.00 96.62 84 MET A CA 1
ATOM 691 C C . MET A 1 84 ? -9.532 -6.637 15.561 1.00 96.62 84 MET A C 1
ATOM 693 O O . MET A 1 84 ? -9.212 -5.941 14.599 1.00 96.62 84 MET A O 1
ATOM 697 N N . HIS A 1 85 ? -10.689 -7.299 15.614 1.00 97.38 85 HIS A N 1
ATOM 698 C CA . HIS A 1 85 ? -11.723 -7.213 14.582 1.00 97.38 85 HIS A CA 1
ATOM 699 C C . HIS A 1 85 ? -12.356 -5.820 14.551 1.00 97.38 85 HIS A C 1
ATOM 701 O O . HIS A 1 85 ? -12.799 -5.314 15.582 1.00 97.38 85 HIS A O 1
ATOM 707 N N . VAL A 1 86 ? -12.471 -5.238 13.359 1.00 97.88 86 VAL A N 1
ATOM 708 C CA . VAL A 1 86 ? -13.117 -3.938 13.143 1.00 97.88 86 VAL A CA 1
ATOM 709 C C . VAL A 1 86 ? -14.188 -4.073 12.068 1.00 97.88 86 VAL A C 1
ATOM 711 O O . VAL A 1 86 ? -13.897 -4.447 10.931 1.00 97.88 86 VAL A O 1
ATOM 714 N N . ASN A 1 87 ? -15.428 -3.737 12.429 1.00 98.00 87 ASN A N 1
ATOM 715 C CA . ASN A 1 87 ? -16.538 -3.579 11.492 1.00 98.00 87 ASN A CA 1
ATOM 716 C C . ASN A 1 87 ? -16.531 -2.155 10.927 1.00 98.00 87 ASN A C 1
ATOM 718 O O . ASN A 1 87 ? -16.432 -1.189 11.680 1.00 98.00 87 ASN A O 1
ATOM 722 N N . ILE A 1 88 ? -16.641 -2.027 9.608 1.00 97.88 88 ILE A N 1
ATOM 723 C CA . ILE A 1 88 ? -16.470 -0.759 8.896 1.00 97.88 88 ILE A CA 1
ATOM 724 C C . ILE A 1 88 ? -17.717 -0.514 8.047 1.00 97.88 88 ILE A C 1
ATOM 726 O O . ILE A 1 88 ? -17.970 -1.297 7.122 1.00 97.88 88 ILE A O 1
ATOM 730 N N . PRO A 1 89 ? -18.489 0.550 8.326 1.00 96.62 89 PRO A N 1
ATOM 731 C CA . PRO A 1 89 ? -19.667 0.875 7.539 1.00 96.62 89 PRO A CA 1
ATOM 732 C C . PRO A 1 89 ? -19.267 1.371 6.153 1.00 96.62 89 PRO A C 1
ATOM 734 O O . PRO A 1 89 ? -18.454 2.290 6.001 1.00 96.62 89 PRO A O 1
ATOM 737 N N . THR A 1 90 ? -19.869 0.771 5.130 1.00 94.50 90 THR A N 1
ATOM 738 C CA . THR A 1 90 ? -19.627 1.150 3.729 1.00 94.50 90 THR A CA 1
ATOM 739 C C . THR A 1 90 ? -20.867 1.688 3.025 1.00 94.50 90 THR A C 1
ATOM 741 O O . THR A 1 90 ? -20.731 2.328 1.986 1.00 94.50 90 THR A O 1
ATOM 744 N N . GLY A 1 91 ? -22.065 1.448 3.574 1.00 92.19 91 GLY A N 1
ATOM 745 C CA . GLY A 1 91 ? -23.336 1.776 2.915 1.00 92.19 91 GLY A CA 1
ATOM 746 C C . GLY A 1 91 ? -23.631 0.902 1.689 1.00 92.19 91 GLY A C 1
ATOM 747 O O . GLY A 1 91 ? -24.472 1.247 0.862 1.00 92.19 91 GLY A O 1
ATOM 748 N N . LEU A 1 92 ? -22.917 -0.218 1.532 1.00 93.88 92 LEU A N 1
ATOM 749 C CA . LEU A 1 92 ? -23.079 -1.144 0.413 1.00 93.88 92 LEU A CA 1
ATOM 750 C C . LEU A 1 92 ? -24.208 -2.135 0.708 1.00 93.88 92 LEU A C 1
ATOM 752 O O . LEU A 1 92 ? -23.985 -3.192 1.299 1.00 93.88 92 LEU A O 1
ATOM 756 N N . ASN A 1 93 ? -25.423 -1.794 0.281 1.00 94.12 93 ASN A N 1
ATOM 757 C CA . ASN A 1 93 ? -26.661 -2.538 0.563 1.00 94.12 93 ASN A CA 1
ATOM 758 C C . ASN A 1 93 ? -26.694 -3.995 0.054 1.00 94.12 93 ASN A C 1
ATOM 760 O O . ASN A 1 93 ? -27.551 -4.772 0.467 1.00 94.12 93 ASN A O 1
ATOM 764 N N . PHE A 1 94 ? -25.769 -4.386 -0.825 1.00 93.81 94 PHE A N 1
ATOM 765 C CA . PHE A 1 94 ? -25.634 -5.761 -1.311 1.00 93.81 94 PHE A CA 1
ATOM 766 C C . PHE A 1 94 ? -24.837 -6.672 -0.366 1.00 93.81 94 PHE A C 1
ATOM 768 O O . PHE A 1 94 ? -24.756 -7.877 -0.609 1.00 93.81 94 PHE A O 1
ATOM 775 N N . LEU A 1 95 ? -24.205 -6.129 0.681 1.00 94.75 95 LEU A N 1
ATOM 776 C CA . LEU A 1 95 ? -23.425 -6.919 1.631 1.00 94.75 95 LEU A CA 1
ATOM 777 C C . LEU A 1 95 ? -24.340 -7.569 2.675 1.00 94.75 95 LEU A C 1
ATOM 779 O O . LEU A 1 95 ? -24.911 -6.847 3.496 1.00 94.75 95 LEU A O 1
ATOM 783 N N . PRO A 1 96 ? -24.443 -8.910 2.711 1.00 94.44 96 PRO A N 1
ATOM 784 C CA . PRO A 1 96 ? -25.219 -9.586 3.736 1.00 94.44 96 PRO A CA 1
ATOM 785 C C . PRO A 1 96 ? -24.470 -9.601 5.071 1.00 94.44 96 PRO A C 1
ATOM 787 O O . PRO A 1 96 ? -23.238 -9.463 5.129 1.00 94.44 96 PRO A O 1
ATOM 790 N N . GLU A 1 97 ? -25.228 -9.865 6.135 1.00 96.38 97 GLU A N 1
ATOM 791 C CA . GLU A 1 97 ? -24.648 -10.308 7.397 1.00 96.38 97 GLU A CA 1
ATOM 792 C C . GLU A 1 97 ? -23.861 -11.605 7.173 1.00 96.38 97 GLU A C 1
ATOM 794 O O . GLU A 1 97 ? -24.290 -12.501 6.438 1.00 96.38 97 GLU A O 1
ATOM 799 N N . ARG A 1 98 ? -22.681 -11.698 7.782 1.00 94.94 98 ARG A N 1
ATOM 800 C CA . ARG A 1 98 ? -21.798 -12.862 7.653 1.00 94.94 98 ARG A CA 1
ATOM 801 C C . ARG A 1 98 ? -20.880 -12.992 8.859 1.00 94.94 98 ARG A C 1
ATOM 803 O O . ARG A 1 98 ? -20.738 -12.064 9.648 1.00 94.94 98 ARG A O 1
ATOM 810 N N . ILE A 1 99 ? -20.219 -14.136 8.976 1.00 94.25 99 ILE A N 1
ATOM 811 C CA . ILE A 1 99 ? -19.229 -14.381 10.025 1.00 94.25 99 ILE A CA 1
ATOM 812 C C . ILE A 1 99 ? -17.826 -14.126 9.488 1.00 94.25 99 ILE A C 1
ATOM 814 O O . ILE A 1 99 ? -17.488 -14.489 8.362 1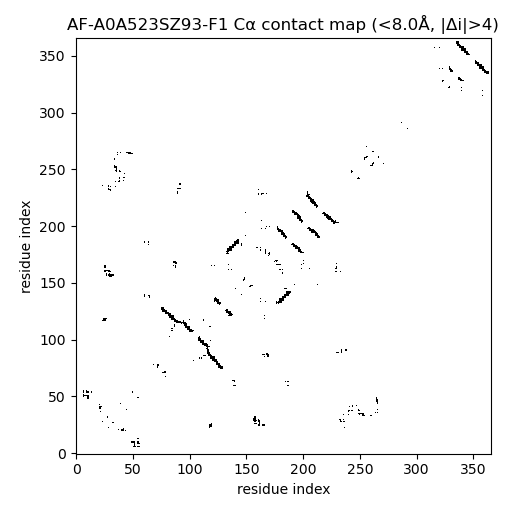.00 94.25 99 ILE A O 1
ATOM 818 N N . CYS A 1 100 ? -16.999 -13.496 10.311 1.00 91.94 100 CYS A N 1
ATOM 819 C CA . CYS A 1 100 ? -15.593 -13.307 10.032 1.00 91.94 100 CYS A CA 1
ATOM 820 C C . CYS A 1 100 ? -14.843 -14.647 10.099 1.00 91.94 100 CYS A C 1
ATOM 822 O O . CYS A 1 100 ? -14.646 -15.219 11.173 1.00 91.94 100 CYS A O 1
ATOM 824 N N . GLU A 1 101 ? -14.405 -15.142 8.942 1.00 89.19 101 GLU A N 1
ATOM 825 C CA . GLU A 1 101 ? -13.661 -16.404 8.819 1.00 89.19 101 GLU A CA 1
ATOM 826 C C . GLU A 1 101 ? -12.139 -16.234 8.891 1.00 89.19 101 GLU A C 1
ATOM 828 O O . GLU A 1 101 ? -11.412 -17.215 8.749 1.00 89.19 101 GLU A O 1
ATOM 833 N N . PHE A 1 102 ? -11.645 -15.008 9.102 1.00 86.31 102 PHE A N 1
ATOM 834 C CA . PHE A 1 102 ? -10.210 -14.761 9.224 1.00 86.31 102 PHE A CA 1
ATOM 835 C C . PHE A 1 102 ? -9.619 -15.576 10.375 1.00 86.31 102 PHE A C 1
ATOM 837 O O . PHE A 1 102 ? -10.217 -15.672 11.448 1.00 86.31 102 PHE A O 1
ATOM 844 N N . GLU A 1 103 ? -8.449 -16.157 10.142 1.00 84.69 103 GLU A N 1
ATOM 845 C CA . GLU A 1 103 ? -7.778 -17.023 11.098 1.00 84.69 103 GLU A CA 1
ATOM 846 C C . GLU A 1 103 ? -6.615 -16.284 11.759 1.00 84.69 103 GLU A C 1
ATOM 848 O O . GLU A 1 103 ? -5.714 -15.797 11.081 1.00 84.69 103 GLU A O 1
ATOM 853 N N . ILE A 1 104 ? -6.631 -16.227 13.090 1.00 80.38 104 ILE A N 1
ATOM 854 C CA . ILE A 1 104 ? -5.574 -15.652 13.923 1.00 80.38 104 ILE A CA 1
ATOM 855 C C . ILE A 1 104 ? -5.040 -16.784 14.792 1.00 80.38 104 ILE A C 1
ATOM 857 O O . ILE A 1 104 ? -5.797 -17.393 15.551 1.00 80.38 104 ILE A O 1
ATOM 861 N N . ASN A 1 105 ? -3.747 -17.100 14.687 1.00 79.38 105 ASN A N 1
ATOM 862 C CA . ASN A 1 105 ? -3.119 -18.176 15.466 1.00 79.38 105 ASN A CA 1
ATOM 863 C C . ASN A 1 105 ? -3.883 -19.514 15.384 1.00 79.38 105 ASN A C 1
ATOM 865 O O . ASN A 1 105 ? -4.123 -20.171 16.401 1.00 79.38 105 ASN A O 1
ATOM 869 N N . LYS A 1 106 ? -4.292 -19.907 14.171 1.00 80.88 106 LYS A N 1
ATOM 870 C CA . LYS A 1 106 ? -5.062 -21.136 13.905 1.00 80.88 106 LYS A CA 1
ATOM 871 C C . LYS A 1 106 ? -6.463 -21.176 14.525 1.00 80.88 106 LYS A C 1
ATOM 873 O O . LYS A 1 106 ? -7.036 -22.248 14.714 1.00 80.88 106 LYS A O 1
ATOM 878 N N . LYS A 1 107 ? -7.026 -20.012 14.863 1.00 85.06 107 LYS A N 1
ATOM 879 C CA . LYS A 1 107 ? -8.399 -19.864 15.358 1.00 85.06 107 LYS A CA 1
ATOM 880 C C . LYS A 1 107 ? -9.170 -18.879 14.493 1.00 85.06 107 LYS A C 1
ATOM 882 O O . LYS A 1 107 ? -8.710 -17.766 14.258 1.00 85.06 107 LYS A O 1
ATOM 887 N N . LYS A 1 108 ? -10.366 -19.273 14.055 1.00 88.50 108 LYS A N 1
ATOM 888 C CA . LYS A 1 108 ? -11.282 -18.372 13.346 1.00 88.50 108 LYS A CA 1
ATOM 889 C C . LYS A 1 108 ? -11.737 -17.244 14.275 1.00 88.50 108 LYS A C 1
ATOM 891 O O . LYS A 1 108 ? -12.068 -17.504 15.430 1.00 88.50 108 LYS A O 1
ATOM 896 N N . CYS A 1 109 ? -11.793 -16.024 13.750 1.00 92.44 109 CYS A N 1
ATOM 897 C CA . CYS A 1 109 ? -12.260 -14.834 14.458 1.00 92.44 109 CYS A CA 1
ATOM 898 C C . CYS A 1 109 ? -13.705 -14.997 14.960 1.00 92.44 109 CYS A C 1
ATOM 900 O O . CYS A 1 109 ? -13.988 -14.767 16.134 1.00 92.44 109 CYS A O 1
ATOM 902 N N . GLY A 1 110 ? -14.623 -15.428 14.088 1.00 93.25 110 GLY A N 1
ATOM 903 C CA . GLY A 1 110 ? -16.000 -15.759 14.466 1.00 93.25 110 GLY A CA 1
ATOM 904 C C . GLY A 1 110 ? -16.903 -14.559 14.776 1.00 93.25 110 GLY A C 1
ATOM 905 O O . GLY A 1 110 ? -18.075 -14.755 15.086 1.00 93.25 110 GLY A O 1
ATOM 906 N N . GLN A 1 111 ? -16.396 -13.327 14.681 1.00 96.25 111 GLN A N 1
ATOM 907 C CA . GLN A 1 111 ? -17.185 -12.114 14.900 1.00 96.25 111 GLN A CA 1
ATOM 908 C C . GLN A 1 111 ? -18.225 -11.906 13.796 1.00 96.25 111 GLN A C 1
ATOM 910 O O . GLN A 1 111 ? -17.984 -12.222 12.628 1.00 96.25 111 GLN A O 1
ATOM 915 N N . VAL A 1 112 ? -19.373 -11.336 14.165 1.00 97.25 112 VAL A N 1
ATOM 916 C CA . VAL A 1 112 ? -20.425 -10.973 13.210 1.00 97.25 112 VAL A CA 1
ATOM 917 C C . VAL A 1 112 ? -20.010 -9.718 12.447 1.00 97.25 112 VAL A C 1
ATOM 919 O O . VAL A 1 112 ? -19.619 -8.706 13.038 1.00 97.25 112 VAL A O 1
ATOM 922 N N . ILE A 1 113 ? -20.117 -9.792 11.124 1.00 97.06 113 ILE A N 1
ATOM 923 C CA . ILE A 1 113 ? -19.998 -8.668 10.203 1.00 97.06 113 ILE A CA 1
ATOM 924 C C . ILE A 1 113 ? -21.426 -8.270 9.815 1.00 97.06 113 ILE A C 1
ATOM 926 O O . ILE A 1 113 ? -22.073 -9.041 9.101 1.00 97.06 113 ILE A O 1
ATOM 930 N N . PRO A 1 114 ? -21.927 -7.112 10.281 1.00 97.25 114 PRO A N 1
ATOM 931 C CA . PRO A 1 114 ? -23.276 -6.655 9.971 1.00 97.25 114 PRO A CA 1
ATOM 932 C C . PRO A 1 114 ? -23.514 -6.463 8.469 1.00 97.25 114 PRO A C 1
ATOM 934 O O . PRO A 1 114 ? -22.572 -6.355 7.676 1.00 97.25 114 PRO A O 1
ATOM 937 N N . VAL A 1 115 ? -24.791 -6.361 8.097 1.00 96.38 115 VAL A N 1
ATOM 938 C CA . VAL A 1 115 ? -25.224 -5.878 6.775 1.00 96.38 115 VAL A CA 1
ATOM 939 C C . VAL A 1 115 ? -24.546 -4.538 6.469 1.00 96.38 115 VAL A C 1
ATOM 941 O O . VAL A 1 115 ? -24.284 -3.761 7.384 1.00 96.38 115 VAL A O 1
ATOM 944 N N . GLU A 1 116 ? -24.221 -4.288 5.197 1.00 96.38 116 GLU A N 1
ATOM 945 C CA . GLU A 1 116 ? -23.558 -3.051 4.729 1.00 96.38 116 GLU A CA 1
ATOM 946 C C . GLU A 1 116 ? -22.142 -2.793 5.277 1.00 96.38 116 GLU A C 1
ATOM 948 O O . GLU A 1 116 ? -21.504 -1.790 4.921 1.00 96.38 116 GLU A O 1
ATOM 953 N N . ASN A 1 117 ? -21.600 -3.721 6.070 1.00 97.38 117 ASN A N 1
ATOM 954 C CA . ASN A 1 117 ? -20.263 -3.608 6.627 1.00 97.38 117 ASN A CA 1
ATOM 955 C C . ASN A 1 117 ? -19.265 -4.519 5.907 1.00 97.38 117 ASN A C 1
ATOM 957 O O . ASN A 1 117 ? -19.531 -5.670 5.526 1.00 97.38 117 ASN A O 1
ATOM 961 N N . ILE A 1 118 ? -18.047 -4.004 5.784 1.00 96.44 118 ILE A N 1
ATOM 962 C CA . ILE A 1 118 ? -16.854 -4.829 5.606 1.00 96.44 118 ILE A CA 1
ATOM 963 C C . ILE A 1 118 ? -16.173 -5.003 6.958 1.00 96.44 118 ILE A C 1
ATOM 965 O O . ILE A 1 118 ? -16.465 -4.281 7.909 1.00 96.44 118 ILE A O 1
ATOM 969 N N . ALA A 1 119 ? -15.263 -5.965 7.048 1.00 96.44 119 ALA A N 1
ATOM 970 C CA . ALA A 1 119 ? -14.453 -6.123 8.240 1.00 96.44 119 ALA A CA 1
ATOM 971 C C . ALA A 1 119 ? -13.015 -6.486 7.901 1.00 96.44 119 ALA A C 1
ATOM 973 O O . ALA A 1 119 ? -12.723 -7.039 6.834 1.00 96.44 119 ALA A O 1
ATOM 974 N N . GLY A 1 120 ? -12.128 -6.177 8.834 1.00 95.88 120 GLY A N 1
ATOM 975 C CA . GLY A 1 120 ? -10.745 -6.621 8.828 1.00 95.88 120 GLY A CA 1
ATOM 976 C C . GLY A 1 120 ? -10.185 -6.641 10.243 1.00 95.88 120 GLY A C 1
ATOM 977 O O . GLY A 1 120 ? -10.921 -6.434 11.208 1.00 95.88 120 GLY A O 1
ATOM 978 N N . HIS A 1 121 ? -8.887 -6.901 10.338 1.00 96.62 121 HIS A N 1
ATOM 979 C CA . HIS A 1 121 ? -8.155 -6.894 11.597 1.00 96.62 121 HIS A CA 1
ATOM 980 C C . HIS A 1 121 ? -7.048 -5.865 11.493 1.00 96.62 121 HIS A C 1
ATOM 982 O O . HIS A 1 121 ? -6.360 -5.809 10.470 1.00 96.62 121 HIS A O 1
ATOM 988 N N . ILE A 1 122 ? -6.949 -5.033 12.519 1.00 97.56 122 ILE A N 1
ATOM 989 C CA . ILE A 1 122 ? -5.874 -4.054 12.640 1.00 97.56 122 ILE A CA 1
ATOM 990 C C . ILE A 1 122 ? -4.613 -4.730 13.159 1.00 97.56 122 ILE A C 1
ATOM 992 O O . ILE A 1 122 ? -4.700 -5.701 13.915 1.00 97.56 122 ILE A O 1
ATOM 996 N N . ASP A 1 123 ? -3.457 -4.176 12.813 1.00 98.06 123 ASP A N 1
ATOM 997 C CA . ASP A 1 123 ? -2.186 -4.693 13.321 1.00 98.06 123 ASP A CA 1
ATOM 998 C C . ASP A 1 123 ? -2.041 -4.351 14.822 1.00 98.06 123 ASP A C 1
ATOM 1000 O O . ASP A 1 123 ? -1.641 -5.201 15.619 1.00 98.06 123 ASP A O 1
ATOM 1004 N N . GLY A 1 124 ? -2.507 -3.168 15.254 1.00 98.31 124 GLY A N 1
ATOM 1005 C CA . GLY A 1 124 ? -2.745 -2.854 16.670 1.00 98.31 124 GLY A CA 1
ATOM 1006 C C . GLY A 1 124 ? -3.011 -1.373 16.954 1.00 98.31 124 GLY A C 1
ATOM 1007 O O . GLY A 1 124 ? -3.132 -0.561 16.042 1.00 98.31 124 GLY A O 1
ATOM 1008 N N . ILE A 1 125 ? -3.097 -1.015 18.235 1.00 98.69 125 ILE A N 1
ATOM 1009 C CA . ILE A 1 125 ? -3.186 0.368 18.727 1.00 98.69 125 ILE A CA 1
ATOM 1010 C C . ILE A 1 125 ? -1.946 0.681 19.567 1.00 98.69 125 ILE A C 1
ATOM 1012 O O . ILE A 1 125 ? -1.549 -0.115 20.424 1.00 98.69 125 ILE A O 1
ATOM 1016 N N . LEU A 1 126 ? -1.341 1.840 19.316 1.00 98.50 126 LEU A N 1
ATOM 1017 C CA . LEU A 1 126 ? -0.243 2.393 20.101 1.00 98.50 126 LEU A CA 1
ATOM 1018 C C . LEU A 1 126 ? -0.781 3.456 21.046 1.00 98.50 126 LEU A C 1
ATOM 1020 O O . LEU A 1 126 ? -1.348 4.437 20.582 1.00 98.50 126 LEU A O 1
ATOM 1024 N N . THR A 1 127 ? -0.511 3.318 22.338 1.00 98.38 127 THR A N 1
ATOM 1025 C CA . THR A 1 127 ? -0.650 4.417 23.297 1.00 98.38 127 THR A CA 1
ATOM 1026 C C . THR A 1 127 ? 0.716 5.055 23.525 1.00 98.38 127 THR A C 1
ATOM 1028 O O . THR A 1 127 ? 1.681 4.360 23.876 1.00 98.38 127 THR A O 1
ATOM 1031 N N . ASP A 1 128 ? 0.816 6.367 23.329 1.00 96.00 128 ASP A N 1
ATOM 1032 C CA . ASP A 1 128 ? 2.033 7.133 23.607 1.00 96.00 128 ASP A CA 1
ATOM 1033 C C . ASP A 1 128 ? 2.195 7.486 25.102 1.00 96.00 128 ASP A C 1
ATOM 1035 O O . ASP A 1 128 ? 1.360 7.162 25.949 1.00 96.00 128 ASP A O 1
ATOM 1039 N N . LEU A 1 129 ? 3.291 8.171 25.450 1.00 96.06 129 LEU A N 1
ATOM 1040 C CA . LEU A 1 129 ? 3.573 8.589 26.833 1.00 96.06 129 LEU A CA 1
ATOM 1041 C C . LEU A 1 129 ? 2.575 9.615 27.393 1.00 96.06 129 LEU A C 1
ATOM 1043 O O . LEU A 1 129 ? 2.530 9.812 28.608 1.00 96.06 129 LEU A O 1
ATOM 1047 N N . THR A 1 130 ? 1.805 10.284 26.535 1.00 96.38 130 THR A N 1
ATOM 1048 C CA . THR A 1 130 ? 0.750 11.225 26.936 1.00 96.38 130 THR A CA 1
ATOM 1049 C C . THR A 1 130 ? -0.595 10.533 27.151 1.00 96.38 130 THR A C 1
ATOM 1051 O O . THR A 1 130 ? -1.531 11.165 27.637 1.00 96.38 130 THR A O 1
ATOM 1054 N N . GLY A 1 131 ? -0.682 9.232 26.855 1.00 96.50 131 GLY A N 1
ATOM 1055 C CA . GLY A 1 131 ? -1.918 8.460 26.923 1.00 96.50 131 GLY A CA 1
ATOM 1056 C C . GLY A 1 131 ? -2.761 8.549 25.653 1.00 96.50 131 GLY A C 1
ATOM 1057 O O . GLY A 1 131 ? -3.913 8.124 25.678 1.00 96.50 131 GLY A O 1
ATOM 1058 N N . LYS A 1 132 ? -2.223 9.105 24.561 1.00 97.31 132 LYS A N 1
ATOM 1059 C CA . LYS A 1 132 ? -2.936 9.220 23.289 1.00 97.31 132 LYS A CA 1
ATOM 1060 C C . LYS A 1 132 ? -2.833 7.914 22.513 1.00 97.31 132 LYS A C 1
ATOM 1062 O O . LYS A 1 132 ? -1.728 7.430 22.264 1.00 97.31 132 LYS A O 1
ATOM 1067 N N . ASP A 1 133 ? -3.984 7.391 22.104 1.00 98.50 133 ASP A N 1
ATOM 1068 C CA . ASP A 1 133 ? -4.070 6.222 21.236 1.00 98.50 133 ASP A CA 1
ATOM 1069 C C . ASP A 1 133 ? -3.936 6.616 19.760 1.00 98.50 133 ASP A C 1
ATOM 1071 O O . ASP A 1 133 ? -4.472 7.631 19.310 1.00 98.50 133 ASP A O 1
ATOM 1075 N N . ILE A 1 134 ? -3.215 5.791 19.006 1.00 98.50 134 ILE A N 1
ATOM 1076 C CA . ILE A 1 134 ? -2.944 5.945 17.577 1.00 98.50 134 ILE A CA 1
ATOM 1077 C C . ILE A 1 134 ? -3.094 4.567 16.930 1.00 98.50 134 ILE A C 1
ATOM 1079 O O . ILE A 1 134 ? -2.509 3.587 17.402 1.00 98.50 134 ILE A O 1
ATOM 1083 N N . LEU A 1 135 ? -3.852 4.468 15.838 1.00 98.75 135 LEU A N 1
ATOM 1084 C CA . LEU A 1 135 ? -3.931 3.225 15.070 1.00 98.75 135 LEU A CA 1
ATOM 1085 C C . LEU A 1 135 ? -2.560 2.907 14.468 1.00 98.75 135 LEU A C 1
ATOM 1087 O O . LEU A 1 135 ? -1.982 3.728 13.764 1.00 98.75 135 LEU A O 1
ATOM 1091 N N . TRP A 1 136 ? -2.060 1.699 14.681 1.00 98.69 136 TRP A N 1
ATOM 1092 C CA . TRP A 1 136 ? -0.846 1.219 14.040 1.00 98.69 136 TRP A CA 1
ATOM 1093 C C . TRP A 1 136 ? -1.184 0.215 12.949 1.00 98.69 136 TRP A C 1
ATOM 1095 O O . TRP A 1 136 ? -1.813 -0.812 13.196 1.00 98.69 136 TRP A O 1
ATOM 1105 N N . GLU A 1 137 ? -0.744 0.538 11.736 1.00 98.50 137 GLU A N 1
ATOM 1106 C CA . GLU A 1 137 ? -0.792 -0.353 10.583 1.00 98.50 137 GLU A CA 1
ATOM 1107 C C . GLU A 1 137 ? 0.641 -0.568 10.095 1.00 98.50 137 GLU A C 1
ATOM 1109 O O . GLU A 1 137 ? 1.383 0.384 9.847 1.00 98.50 137 GLU A O 1
ATOM 1114 N N . HIS A 1 138 ? 1.043 -1.815 9.919 1.00 98.25 138 HIS A N 1
ATOM 1115 C CA . HIS A 1 138 ? 2.380 -2.211 9.527 1.00 98.25 138 HIS A CA 1
ATOM 1116 C C . HIS A 1 138 ? 2.391 -2.877 8.152 1.00 98.25 138 HIS A C 1
ATOM 1118 O O . HIS A 1 138 ? 1.541 -3.700 7.803 1.00 98.25 138 HIS A O 1
ATOM 1124 N N . LYS A 1 139 ? 3.391 -2.545 7.332 1.00 96.62 139 LYS A N 1
ATOM 1125 C CA . LYS A 1 139 ? 3.584 -3.171 6.019 1.00 96.62 139 LYS A CA 1
ATOM 1126 C C . LYS A 1 139 ? 5.051 -3.466 5.766 1.00 96.62 139 LYS A C 1
ATOM 1128 O O . LYS A 1 139 ? 5.871 -2.562 5.656 1.00 96.62 139 LYS A O 1
ATOM 1133 N N . ALA A 1 140 ? 5.379 -4.737 5.562 1.00 96.19 140 ALA A N 1
ATOM 1134 C CA . ALA A 1 140 ? 6.696 -5.142 5.089 1.00 96.19 140 ALA A CA 1
ATOM 1135 C C . ALA A 1 140 ? 6.696 -5.260 3.558 1.00 96.19 140 ALA A C 1
ATOM 1137 O O . ALA A 1 140 ? 5.993 -6.100 2.990 1.00 96.19 140 ALA A O 1
ATOM 1138 N N . ILE A 1 141 ? 7.500 -4.442 2.875 1.00 94.06 141 ILE A N 1
ATOM 1139 C CA . ILE A 1 141 ? 7.517 -4.364 1.405 1.00 94.06 141 ILE A CA 1
ATOM 1140 C C . ILE A 1 141 ? 8.908 -4.603 0.813 1.00 94.06 141 ILE A C 1
ATOM 1142 O O . ILE A 1 141 ? 9.933 -4.606 1.502 1.00 94.06 141 ILE A O 1
ATOM 1146 N N . SER A 1 142 ? 8.936 -4.831 -0.503 1.00 91.44 142 SER A N 1
ATOM 1147 C CA . SER A 1 142 ? 10.177 -5.019 -1.254 1.00 91.44 142 SER A CA 1
ATOM 1148 C C . SER A 1 142 ? 11.046 -3.756 -1.249 1.00 91.44 142 SER A C 1
ATOM 1150 O O . SER A 1 142 ? 10.542 -2.636 -1.156 1.00 91.44 142 SER A O 1
ATOM 1152 N N . HIS A 1 143 ? 12.357 -3.933 -1.429 1.00 92.50 143 HIS A N 1
ATOM 1153 C CA . HIS A 1 143 ? 13.303 -2.819 -1.481 1.00 92.50 143 HIS A CA 1
ATOM 1154 C C . HIS A 1 143 ? 12.994 -1.807 -2.597 1.00 92.50 143 HIS A C 1
ATOM 1156 O O . HIS A 1 143 ? 13.187 -0.610 -2.401 1.00 92.50 143 HIS A O 1
ATOM 1162 N N . PHE A 1 144 ? 12.481 -2.264 -3.745 1.00 90.44 144 PHE A N 1
ATOM 1163 C CA . PHE A 1 144 ? 12.150 -1.386 -4.870 1.00 90.44 144 PHE A CA 1
ATOM 1164 C C . PHE A 1 144 ? 10.956 -0.484 -4.554 1.00 90.44 144 PHE A C 1
ATOM 1166 O O . PHE A 1 144 ? 11.060 0.732 -4.696 1.00 90.44 144 PHE A O 1
ATOM 1173 N N . THR A 1 145 ? 9.860 -1.064 -4.057 1.00 91.19 145 THR A N 1
ATOM 1174 C CA . THR A 1 145 ? 8.663 -0.311 -3.650 1.00 91.19 145 THR A CA 1
ATOM 1175 C C . THR A 1 145 ? 8.993 0.665 -2.522 1.00 91.19 145 THR A C 1
ATOM 1177 O O . THR A 1 145 ? 8.619 1.831 -2.584 1.00 91.19 145 THR A O 1
ATOM 1180 N N . PHE A 1 146 ? 9.780 0.222 -1.536 1.00 94.69 146 PHE A N 1
ATOM 1181 C CA . PHE A 1 146 ? 10.269 1.086 -0.462 1.00 94.69 146 PHE A CA 1
ATOM 1182 C C . PHE A 1 146 ? 11.062 2.279 -1.003 1.00 94.69 146 PHE A C 1
ATOM 1184 O O . PHE A 1 146 ? 10.860 3.406 -0.566 1.00 94.69 146 PHE A O 1
ATOM 1191 N N . GLY A 1 147 ? 11.945 2.046 -1.978 1.00 93.81 147 GLY A N 1
ATOM 1192 C CA . GLY A 1 147 ? 12.724 3.103 -2.616 1.00 93.81 147 GLY A CA 1
ATOM 1193 C C . GLY A 1 147 ? 11.864 4.146 -3.334 1.00 93.81 147 GLY A C 1
ATOM 1194 O O . GLY A 1 147 ? 12.207 5.323 -3.283 1.00 93.81 147 GLY A O 1
ATOM 1195 N N . MET A 1 148 ? 10.758 3.736 -3.964 1.00 93.00 148 MET A N 1
ATOM 1196 C CA . MET A 1 148 ? 9.806 4.660 -4.600 1.00 93.00 148 MET A CA 1
ATOM 1197 C C . MET A 1 148 ? 9.094 5.533 -3.562 1.00 93.00 148 MET A C 1
ATOM 1199 O O . MET A 1 148 ? 9.046 6.751 -3.712 1.00 93.00 148 MET A O 1
ATOM 1203 N N . TYR A 1 149 ? 8.604 4.924 -2.477 1.00 94.50 149 TYR A N 1
ATOM 1204 C CA . TYR A 1 149 ? 7.934 5.644 -1.389 1.00 94.50 149 TYR A CA 1
ATOM 1205 C C . TYR A 1 149 ? 8.875 6.617 -0.674 1.00 94.50 149 TYR A C 1
ATOM 1207 O O . TYR A 1 149 ? 8.519 7.771 -0.450 1.00 94.50 149 TYR A O 1
ATOM 1215 N N . ARG A 1 150 ? 10.113 6.187 -0.395 1.00 93.06 150 ARG A N 1
ATOM 1216 C CA . ARG A 1 150 ? 11.146 7.020 0.239 1.00 93.06 150 ARG A CA 1
ATOM 1217 C C . ARG A 1 150 ? 11.476 8.268 -0.582 1.00 93.06 150 ARG A C 1
ATOM 1219 O O . ARG A 1 150 ? 11.691 9.331 -0.015 1.00 93.06 150 ARG A O 1
ATOM 1226 N N . LYS A 1 151 ? 11.544 8.143 -1.911 1.00 90.94 151 LYS A N 1
ATOM 1227 C CA . LYS A 1 151 ? 11.832 9.272 -2.813 1.00 90.94 151 LYS A CA 1
ATOM 1228 C C . LYS A 1 151 ? 10.659 10.241 -2.966 1.00 90.94 151 LYS A C 1
ATOM 1230 O O . LYS A 1 151 ? 10.858 11.327 -3.497 1.00 90.94 151 LYS A O 1
ATOM 1235 N N . GLY A 1 152 ? 9.463 9.850 -2.525 1.00 86.00 152 GLY A N 1
ATOM 1236 C CA . GLY A 1 152 ? 8.236 10.601 -2.771 1.00 86.00 152 GLY A CA 1
ATOM 1237 C C . GLY A 1 152 ? 7.723 10.477 -4.208 1.00 86.00 152 GLY A C 1
ATOM 1238 O O . GLY A 1 152 ? 6.883 11.276 -4.606 1.00 86.00 152 GLY A O 1
ATOM 1239 N N . ASP A 1 153 ? 8.198 9.488 -4.979 1.00 83.81 153 ASP A N 1
ATOM 1240 C CA . ASP A 1 153 ? 7.746 9.268 -6.362 1.00 83.81 153 ASP A CA 1
ATOM 1241 C C . ASP A 1 153 ? 6.254 8.879 -6.391 1.00 83.81 153 ASP A C 1
ATOM 1243 O O . ASP A 1 153 ? 5.518 9.253 -7.302 1.00 83.81 153 ASP A O 1
ATOM 1247 N N . VAL A 1 154 ? 5.815 8.100 -5.392 1.00 89.50 154 VAL A N 1
ATOM 1248 C CA . VAL A 1 154 ? 4.450 7.572 -5.251 1.00 89.50 154 VAL A CA 1
ATOM 1249 C C . VAL A 1 154 ? 4.094 7.464 -3.763 1.00 89.50 154 VAL A C 1
ATOM 1251 O O . VAL A 1 154 ? 4.952 7.143 -2.941 1.00 89.50 154 VAL A O 1
ATOM 125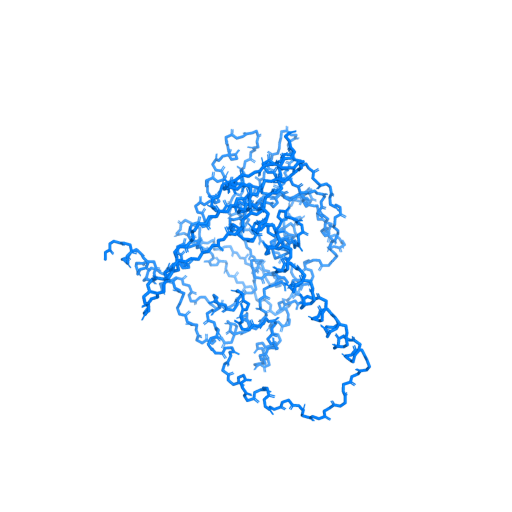4 N N . PHE A 1 155 ? 2.825 7.692 -3.412 1.00 92.44 155 PHE A N 1
ATOM 1255 C CA . PHE A 1 155 ? 2.296 7.433 -2.069 1.00 92.44 155 PHE A CA 1
ATOM 1256 C C . PHE A 1 155 ? 1.781 5.992 -1.935 1.00 92.44 155 PHE A C 1
ATOM 1258 O O . PHE A 1 155 ? 1.221 5.466 -2.896 1.00 92.44 155 PHE A O 1
ATOM 1265 N N . PRO A 1 156 ? 1.876 5.358 -0.751 1.00 94.31 156 PRO A N 1
ATOM 1266 C CA . PRO A 1 156 ? 1.324 4.024 -0.501 1.00 94.31 156 PRO A CA 1
ATOM 1267 C C . PRO A 1 156 ? -0.214 4.050 -0.382 1.00 94.31 156 PRO A C 1
ATOM 1269 O O . PRO A 1 156 ? -0.771 3.670 0.647 1.00 94.31 156 PRO A O 1
ATOM 1272 N N . LEU A 1 157 ? -0.919 4.521 -1.416 1.00 94.06 157 LEU A N 1
ATOM 1273 C CA . LEU A 1 157 ? -2.355 4.826 -1.364 1.00 94.06 157 LEU A CA 1
ATOM 1274 C C . LEU A 1 157 ? -3.215 3.620 -1.001 1.00 94.06 157 LEU A C 1
ATOM 1276 O O . LEU A 1 157 ? -4.175 3.772 -0.250 1.00 94.06 157 LEU A O 1
ATOM 1280 N N . ASP A 1 158 ? -2.860 2.424 -1.473 1.00 93.81 158 ASP A N 1
ATOM 1281 C CA . ASP A 1 158 ? -3.565 1.194 -1.100 1.00 93.81 158 ASP A CA 1
ATOM 1282 C C . ASP A 1 158 ? -3.533 0.970 0.422 1.00 93.81 158 ASP A C 1
ATOM 1284 O O . ASP A 1 158 ? -4.541 0.589 1.017 1.00 93.81 158 ASP A O 1
ATOM 1288 N N . ASN A 1 159 ? -2.390 1.248 1.057 1.00 96.12 159 ASN A N 1
ATOM 1289 C CA . ASN A 1 159 ? -2.210 1.086 2.496 1.00 96.12 159 ASN A CA 1
ATOM 1290 C C . ASN A 1 159 ? -2.844 2.234 3.281 1.00 96.12 159 ASN A C 1
ATOM 1292 O O . ASN A 1 159 ? -3.516 1.970 4.266 1.00 96.12 159 ASN A O 1
ATOM 1296 N N . ILE A 1 160 ? -2.721 3.477 2.807 1.00 97.00 160 ILE A N 1
ATOM 1297 C CA . ILE A 1 160 ? -3.390 4.636 3.418 1.00 97.00 160 ILE A CA 1
ATOM 1298 C C . ILE A 1 160 ? -4.912 4.438 3.403 1.00 97.00 160 ILE A C 1
ATOM 1300 O O . ILE A 1 160 ? -5.565 4.592 4.429 1.00 97.00 160 ILE A O 1
ATOM 1304 N N . THR A 1 161 ? -5.479 4.006 2.272 1.00 97.31 161 THR A N 1
ATOM 1305 C CA . THR A 1 161 ? -6.919 3.718 2.146 1.00 97.31 161 THR A CA 1
ATOM 1306 C C . THR A 1 161 ? -7.353 2.623 3.123 1.00 97.31 161 THR A C 1
ATOM 1308 O O . THR A 1 161 ? -8.403 2.732 3.753 1.00 97.31 161 THR A O 1
ATOM 1311 N N . GLN A 1 162 ? -6.551 1.561 3.268 1.00 97.38 162 GLN A N 1
ATOM 1312 C CA . GLN A 1 162 ? -6.807 0.501 4.244 1.00 97.38 162 GLN A CA 1
ATOM 1313 C C . GLN A 1 162 ? -6.802 1.052 5.681 1.00 97.38 162 GLN A C 1
ATOM 1315 O O . GLN A 1 162 ? -7.738 0.781 6.433 1.00 97.38 162 GLN A O 1
ATOM 1320 N N . THR A 1 163 ? -5.801 1.857 6.041 1.00 98.12 163 THR A N 1
ATOM 1321 C CA . THR A 1 163 ? -5.686 2.499 7.356 1.00 98.12 163 THR A CA 1
ATOM 1322 C C . THR A 1 163 ? -6.885 3.404 7.652 1.00 98.12 163 THR A C 1
ATOM 1324 O O . THR A 1 163 ? -7.487 3.295 8.718 1.00 98.12 163 THR A O 1
ATOM 1327 N N . CYS A 1 164 ? -7.308 4.239 6.701 1.00 98.12 164 CYS A N 1
ATOM 1328 C CA . CYS A 1 164 ? -8.470 5.116 6.872 1.00 98.12 164 CYS A CA 1
ATOM 1329 C C . CYS A 1 164 ? -9.789 4.337 6.970 1.00 98.12 164 CYS A C 1
ATOM 1331 O O . CYS A 1 164 ? -10.659 4.704 7.757 1.00 98.12 164 CYS A O 1
ATOM 1333 N N . ASN A 1 165 ? -9.929 3.220 6.247 1.00 98.06 165 ASN A N 1
ATOM 1334 C CA . ASN A 1 165 ? -11.065 2.314 6.428 1.00 98.06 165 ASN A CA 1
ATOM 1335 C C . ASN A 1 165 ? -11.125 1.765 7.864 1.00 98.06 165 ASN A C 1
ATOM 1337 O O . ASN A 1 165 ? -12.210 1.688 8.438 1.00 98.06 165 ASN A O 1
ATOM 1341 N N . TYR A 1 166 ? -9.985 1.421 8.470 1.00 98.50 166 TYR A N 1
ATOM 1342 C CA . TYR A 1 166 ? -9.948 1.004 9.873 1.00 98.50 166 TYR A CA 1
ATOM 1343 C C . TYR A 1 166 ? -10.289 2.141 10.836 1.00 98.50 166 TYR A C 1
ATOM 1345 O O . TYR A 1 166 ? -11.137 1.934 11.703 1.00 98.50 166 TYR A O 1
ATOM 1353 N N . LEU A 1 167 ? -9.719 3.339 10.657 1.00 98.44 167 LEU A N 1
ATOM 1354 C CA . LEU A 1 167 ? -10.079 4.514 11.464 1.00 98.44 167 LEU A CA 1
ATOM 1355 C C . LEU A 1 167 ? -11.581 4.797 11.403 1.00 98.44 167 LEU A C 1
ATOM 1357 O O . LEU A 1 167 ? -12.208 4.998 12.437 1.00 98.44 167 LEU A O 1
ATOM 1361 N N . LYS A 1 168 ? -12.194 4.712 10.217 1.00 98.00 168 LYS A N 1
ATOM 1362 C CA . LYS A 1 168 ? -13.643 4.878 10.050 1.00 98.00 168 LYS A CA 1
ATOM 1363 C C . LYS A 1 168 ? -14.456 3.922 10.924 1.00 98.00 168 LYS A C 1
ATOM 1365 O O . LYS A 1 168 ? -15.435 4.346 11.526 1.00 98.00 168 LYS A O 1
ATOM 1370 N N . GLY A 1 169 ? -14.072 2.647 10.993 1.00 97.88 169 GLY A N 1
ATOM 1371 C CA . GLY A 1 169 ? -14.740 1.675 11.865 1.00 97.88 169 GLY A CA 1
ATOM 1372 C C . GLY A 1 169 ? -14.455 1.914 13.350 1.00 97.88 169 GLY A C 1
ATOM 1373 O O . GLY A 1 169 ? -15.364 1.845 14.175 1.00 97.88 169 GLY A O 1
ATOM 1374 N N . LEU A 1 170 ? -13.207 2.234 13.696 1.00 98.12 170 LEU A N 1
ATOM 1375 C CA . LEU A 1 170 ? -12.778 2.454 15.077 1.00 98.12 170 LEU A CA 1
ATOM 1376 C C . LEU A 1 170 ? -13.387 3.713 15.700 1.00 98.12 170 LEU A C 1
ATOM 1378 O O . LEU A 1 170 ? -13.748 3.679 16.873 1.00 98.12 170 LEU A O 1
ATOM 1382 N N . LEU A 1 171 ? -13.579 4.782 14.926 1.00 97.88 171 LEU A N 1
ATOM 1383 C CA . LEU A 1 171 ? -14.178 6.039 15.389 1.00 97.88 171 LEU A CA 1
ATOM 1384 C C . LEU A 1 171 ? -15.630 5.884 15.863 1.00 97.88 171 LEU A C 1
ATOM 1386 O O . LEU A 1 171 ? -16.108 6.700 16.647 1.00 97.88 171 LEU A O 1
ATOM 1390 N N . LEU A 1 172 ? -16.318 4.812 15.457 1.00 96.06 172 LEU A N 1
ATOM 1391 C CA . LEU A 1 172 ? -17.643 4.463 15.984 1.00 96.06 172 LEU A CA 1
ATOM 1392 C C . LEU A 1 172 ? -17.601 3.931 17.421 1.00 96.06 172 LEU A C 1
ATOM 1394 O O . LEU A 1 172 ? -18.615 3.953 18.114 1.00 96.06 172 LEU A O 1
ATOM 1398 N N . VAL A 1 173 ? -16.451 3.406 17.844 1.00 95.12 173 VAL A N 1
ATOM 1399 C CA . VAL A 1 173 ? -16.242 2.789 19.161 1.00 95.12 173 VAL A CA 1
ATOM 1400 C C . VAL A 1 173 ? -15.406 3.702 20.064 1.00 95.12 173 VAL A C 1
ATOM 1402 O O . VAL A 1 173 ? -15.644 3.760 21.267 1.00 95.12 173 VAL A O 1
ATOM 1405 N N . GLN A 1 174 ? -14.460 4.442 19.485 1.00 96.06 174 GLN A N 1
ATOM 1406 C CA . GLN A 1 174 ? -13.566 5.382 20.155 1.00 96.06 174 GLN A CA 1
ATOM 1407 C C . GLN A 1 174 ? -13.411 6.637 19.289 1.00 96.06 174 GLN A C 1
ATOM 1409 O O . GLN A 1 174 ? -12.527 6.719 18.440 1.00 96.06 174 GLN A O 1
ATOM 1414 N N . SER A 1 175 ? -14.269 7.633 19.514 1.00 95.94 175 SER A N 1
ATOM 1415 C CA . SER A 1 175 ? -14.371 8.837 18.673 1.00 95.94 175 SER A CA 1
ATOM 1416 C C . SER A 1 175 ? -13.136 9.744 18.679 1.00 95.94 175 SER A C 1
ATOM 1418 O O . SER A 1 175 ? -13.033 10.620 17.829 1.00 95.94 175 SER A O 1
ATOM 1420 N N . GLU A 1 176 ? -12.214 9.561 19.627 1.00 95.88 176 GLU A N 1
ATOM 1421 C CA . GLU A 1 176 ? -10.957 10.324 19.692 1.00 95.88 176 GLU A CA 1
ATOM 1422 C C . GLU A 1 176 ? -9.800 9.674 18.918 1.00 95.88 176 GLU A C 1
ATOM 1424 O O . GLU A 1 176 ? -8.751 10.292 18.751 1.00 95.88 176 GLU A O 1
ATOM 1429 N N . LEU A 1 177 ? -9.968 8.446 18.412 1.00 97.94 177 LEU A N 1
ATOM 1430 C CA . LEU A 1 177 ? -8.936 7.745 17.646 1.00 97.94 177 LEU A CA 1
ATOM 1431 C C . LEU A 1 177 ? -8.934 8.208 16.181 1.00 97.94 177 LEU A C 1
ATOM 1433 O O . LEU A 1 177 ? -9.328 7.472 15.278 1.00 97.94 177 LEU A O 1
ATOM 1437 N N . THR A 1 178 ? -8.531 9.455 15.949 1.00 98.12 178 THR A N 1
ATOM 1438 C CA . THR A 1 178 ? -8.506 10.083 14.614 1.00 98.12 178 THR A CA 1
ATOM 1439 C C . THR A 1 178 ? -7.211 9.839 13.852 1.00 98.12 178 THR A C 1
ATOM 1441 O O . THR A 1 178 ? -7.143 10.108 12.652 1.00 98.12 178 THR A O 1
ATOM 1444 N N . ASP A 1 179 ? -6.183 9.341 14.536 1.00 98.50 179 ASP A N 1
ATOM 1445 C CA . ASP A 1 179 ? -4.821 9.328 14.022 1.00 98.50 179 ASP A CA 1
ATOM 1446 C C . ASP A 1 179 ? -4.309 7.908 13.821 1.00 98.50 179 ASP A C 1
ATOM 1448 O O . ASP A 1 179 ? -4.612 6.989 14.589 1.00 98.50 179 ASP A O 1
ATOM 1452 N N . ALA A 1 180 ? -3.470 7.746 12.804 1.00 98.62 180 ALA A N 1
ATOM 1453 C CA . ALA A 1 180 ? -2.788 6.506 12.506 1.00 98.62 180 ALA A CA 1
ATOM 1454 C C . ALA A 1 180 ? -1.312 6.714 12.168 1.00 98.62 180 ALA A C 1
ATOM 1456 O O . ALA A 1 180 ? -0.904 7.722 11.589 1.00 98.62 180 ALA A O 1
ATOM 1457 N N . LEU A 1 181 ? -0.528 5.689 12.475 1.00 98.31 181 LEU A N 1
ATOM 1458 C CA . LEU A 1 181 ? 0.862 5.532 12.104 1.00 98.31 181 LEU A CA 1
ATOM 1459 C C . LEU A 1 181 ? 0.961 4.330 11.160 1.00 98.31 181 LEU A C 1
ATOM 1461 O O . LEU A 1 181 ? 0.906 3.173 11.586 1.00 98.31 181 LEU A O 1
ATOM 1465 N N . LEU A 1 182 ? 1.104 4.615 9.864 1.00 98.50 182 LEU A N 1
ATOM 1466 C CA . LEU A 1 182 ? 1.409 3.604 8.856 1.00 98.50 182 LEU A CA 1
ATOM 1467 C C . LEU A 1 182 ? 2.927 3.403 8.814 1.00 98.50 182 LEU A C 1
ATOM 1469 O O . LEU A 1 182 ? 3.673 4.248 8.310 1.00 98.50 182 LEU A O 1
ATOM 1473 N N . LEU A 1 183 ? 3.381 2.270 9.341 1.00 98.19 183 LEU A N 1
ATOM 1474 C CA . LEU A 1 183 ? 4.788 1.914 9.450 1.00 98.19 183 LEU A CA 1
ATOM 1475 C C . LEU A 1 183 ? 5.182 0.938 8.341 1.00 98.19 183 LEU A C 1
ATOM 1477 O O . LEU A 1 183 ? 4.788 -0.229 8.331 1.00 98.19 183 LEU A O 1
ATOM 1481 N N . ILE A 1 184 ? 6.000 1.403 7.404 1.00 98.00 184 ILE A N 1
ATOM 1482 C CA . ILE A 1 184 ? 6.457 0.611 6.265 1.00 98.00 184 ILE A CA 1
ATOM 1483 C C . ILE A 1 184 ? 7.891 0.150 6.499 1.00 98.00 184 ILE A C 1
ATOM 1485 O O . ILE A 1 184 ? 8.817 0.957 6.531 1.00 98.00 184 ILE A O 1
ATOM 1489 N N . LYS A 1 185 ? 8.097 -1.163 6.586 1.00 97.62 185 LYS A N 1
ATOM 1490 C CA . LYS A 1 185 ? 9.412 -1.789 6.735 1.00 97.62 185 LYS A CA 1
ATOM 1491 C C . LYS A 1 185 ? 9.964 -2.262 5.394 1.00 97.62 185 LYS A C 1
ATOM 1493 O O . LYS A 1 185 ? 9.303 -2.969 4.630 1.00 97.62 185 LYS A O 1
ATOM 1498 N N . ASN A 1 186 ? 11.231 -1.963 5.137 1.00 96.25 186 ASN A N 1
ATOM 1499 C CA . ASN A 1 186 ? 11.994 -2.602 4.076 1.00 96.25 186 ASN A CA 1
ATOM 1500 C C . ASN A 1 186 ? 12.385 -4.023 4.505 1.00 96.25 186 ASN A C 1
ATOM 1502 O O . ASN A 1 186 ? 13.170 -4.208 5.445 1.00 96.25 186 ASN A O 1
ATOM 1506 N N . LYS A 1 187 ? 11.887 -5.034 3.787 1.00 93.62 187 LYS A N 1
ATOM 1507 C CA . LYS A 1 187 ? 12.193 -6.448 4.065 1.00 93.62 187 LYS A CA 1
ATOM 1508 C C . LYS A 1 187 ? 13.691 -6.768 4.031 1.00 93.62 187 LYS A C 1
ATOM 1510 O O . LYS A 1 187 ? 14.132 -7.668 4.733 1.00 93.62 187 LYS A O 1
ATOM 1515 N N . MET A 1 188 ? 14.477 -6.039 3.233 1.00 92.81 188 MET A N 1
ATOM 1516 C CA . MET A 1 188 ? 15.893 -6.353 2.994 1.00 92.81 188 MET A CA 1
ATOM 1517 C C . MET A 1 188 ? 16.856 -5.620 3.928 1.00 92.81 188 MET A C 1
ATOM 1519 O O . MET A 1 188 ? 17.906 -6.156 4.262 1.00 92.81 188 MET A O 1
ATOM 1523 N N . THR A 1 189 ? 16.539 -4.383 4.310 1.00 93.44 189 THR A N 1
ATOM 1524 C CA . THR A 1 189 ? 17.475 -3.503 5.033 1.00 93.44 189 THR A CA 1
ATOM 1525 C C . THR A 1 189 ? 17.046 -3.208 6.466 1.00 93.44 189 THR A C 1
ATOM 1527 O O . THR A 1 189 ? 17.797 -2.563 7.192 1.00 93.44 189 THR A O 1
ATOM 1530 N N . SER A 1 190 ? 15.845 -3.643 6.871 1.00 92.69 190 SER A N 1
ATOM 1531 C CA . SER A 1 190 ? 15.220 -3.294 8.158 1.00 92.69 190 SER A CA 1
ATOM 1532 C C . SER A 1 190 ? 15.071 -1.786 8.396 1.00 92.69 190 SER A C 1
ATOM 1534 O O . SER A 1 190 ? 14.913 -1.350 9.531 1.00 92.69 190 SER A O 1
ATOM 1536 N N . GLN A 1 191 ? 15.099 -0.998 7.320 1.00 95.75 191 GLN A N 1
ATOM 1537 C CA . GLN A 1 191 ? 14.766 0.425 7.334 1.00 95.75 191 GLN A CA 1
ATOM 1538 C C . GLN A 1 191 ? 13.254 0.603 7.446 1.00 95.75 191 GLN A C 1
ATOM 1540 O O . GLN A 1 191 ? 12.498 -0.231 6.942 1.00 95.75 191 GLN A O 1
ATOM 1545 N N . TYR A 1 192 ? 12.834 1.707 8.053 1.00 97.62 192 TYR A N 1
ATOM 1546 C CA . TYR A 1 192 ? 11.435 2.078 8.214 1.00 97.62 192 TYR A CA 1
ATOM 1547 C C . TYR A 1 192 ? 11.138 3.431 7.569 1.00 97.62 192 TYR A C 1
ATOM 1549 O O . TYR A 1 192 ? 11.949 4.355 7.665 1.00 97.62 192 TYR A O 1
ATOM 1557 N N . LEU A 1 193 ? 9.961 3.521 6.953 1.00 97.56 193 LEU A N 1
ATOM 1558 C CA . LEU A 1 193 ? 9.256 4.771 6.693 1.00 97.56 193 LEU A CA 1
ATOM 1559 C C . LEU A 1 193 ? 8.043 4.826 7.612 1.00 97.56 193 LEU A C 1
ATOM 1561 O O . LEU A 1 193 ? 7.276 3.868 7.687 1.00 97.56 193 LEU A O 1
ATOM 1565 N N . GLU A 1 194 ? 7.865 5.949 8.278 1.00 97.44 194 GLU A N 1
ATOM 1566 C CA . GLU A 1 194 ? 6.695 6.251 9.089 1.00 97.44 194 GLU A CA 1
ATOM 1567 C C . GLU A 1 194 ? 5.856 7.297 8.363 1.00 97.44 194 GLU A C 1
ATOM 1569 O O . GLU A 1 194 ? 6.391 8.339 7.990 1.00 97.44 194 GLU A O 1
ATOM 1574 N N . TYR A 1 195 ? 4.565 7.031 8.173 1.00 98.31 195 TYR A N 1
ATOM 1575 C CA . TYR A 1 195 ? 3.585 8.017 7.721 1.00 98.31 195 TYR A CA 1
ATOM 1576 C C . TYR A 1 195 ? 2.596 8.282 8.851 1.00 98.31 195 TYR A C 1
ATOM 1578 O O . TYR A 1 195 ? 1.895 7.364 9.282 1.00 98.31 195 TYR A O 1
ATOM 1586 N N . TYR A 1 196 ? 2.520 9.533 9.299 1.00 98.31 196 TYR A N 1
ATOM 1587 C CA . TYR A 1 196 ? 1.520 9.959 10.272 1.00 98.31 196 TYR A CA 1
ATOM 1588 C C . TYR A 1 196 ? 0.315 10.548 9.549 1.00 98.31 196 TYR A C 1
ATOM 1590 O O . TYR A 1 196 ? 0.447 11.496 8.765 1.00 98.31 196 TYR A O 1
ATOM 1598 N N . ILE A 1 197 ? -0.846 9.955 9.792 1.00 98.62 197 ILE A N 1
ATOM 1599 C CA . ILE A 1 197 ? -2.084 10.207 9.062 1.00 98.62 197 ILE A CA 1
ATOM 1600 C C . ILE A 1 197 ? -3.146 10.635 10.067 1.00 98.62 197 ILE A C 1
ATOM 1602 O O . ILE A 1 197 ? -3.377 9.938 11.050 1.00 98.62 197 ILE A O 1
ATOM 1606 N N . THR A 1 198 ? -3.819 11.744 9.797 1.00 98.62 198 THR A N 1
ATOM 1607 C CA . THR A 1 198 ? -5.028 12.170 10.513 1.00 98.62 198 THR A CA 1
ATOM 1608 C C . THR A 1 198 ? -6.229 11.941 9.601 1.00 98.62 198 THR A C 1
ATOM 1610 O O . THR A 1 198 ? -6.146 12.231 8.404 1.00 98.62 198 THR A O 1
ATOM 1613 N N . TYR A 1 199 ? -7.339 11.439 10.130 1.00 98.62 199 TYR A N 1
ATOM 1614 C CA . TYR A 1 199 ? -8.552 11.178 9.354 1.00 98.62 199 TYR A CA 1
ATOM 1615 C C . TYR A 1 199 ? -9.749 11.952 9.910 1.00 98.62 199 TYR A C 1
ATOM 1617 O O . TYR A 1 199 ? -10.124 11.795 11.073 1.00 98.62 199 TYR A O 1
ATOM 1625 N N . ASP A 1 200 ? -10.369 12.761 9.054 1.00 98.19 200 ASP A N 1
ATOM 1626 C CA . ASP A 1 200 ? -11.634 13.431 9.331 1.00 98.19 200 ASP A CA 1
ATOM 1627 C C . ASP A 1 200 ? -12.796 12.536 8.892 1.00 98.19 200 ASP A C 1
ATOM 1629 O O . ASP A 1 200 ? -13.072 12.369 7.702 1.00 98.19 200 ASP A O 1
ATOM 1633 N N . TYR A 1 201 ? -13.501 11.975 9.873 1.00 96.81 201 TYR A N 1
ATOM 1634 C CA . TYR A 1 201 ? -14.638 11.089 9.640 1.00 96.81 201 TYR A CA 1
ATOM 1635 C C . TYR A 1 201 ? -15.804 11.764 8.914 1.00 96.81 201 TYR A C 1
ATOM 1637 O O . TYR A 1 201 ? -16.467 11.117 8.103 1.00 96.81 201 TYR A O 1
ATOM 1645 N N . ASN A 1 202 ? -16.079 13.035 9.213 1.00 96.31 202 ASN A N 1
ATOM 1646 C CA . ASN A 1 202 ? -17.261 13.724 8.695 1.00 96.31 202 ASN A CA 1
ATOM 1647 C C . ASN A 1 202 ? -17.072 14.123 7.232 1.00 96.31 202 ASN A C 1
ATOM 1649 O O . ASN A 1 202 ? -18.023 14.060 6.455 1.00 96.31 202 ASN A O 1
ATOM 1653 N N . ASN A 1 203 ? -15.847 14.511 6.873 1.00 97.69 203 ASN A N 1
ATOM 1654 C CA . ASN A 1 203 ? -15.495 14.910 5.512 1.00 97.69 203 ASN A CA 1
ATOM 1655 C C . ASN A 1 203 ? -14.933 13.753 4.662 1.00 97.69 203 ASN A C 1
ATOM 1657 O O . ASN A 1 203 ? -14.785 13.910 3.454 1.00 97.69 203 ASN A O 1
ATOM 1661 N N . ASP A 1 204 ? -14.656 12.589 5.268 1.00 97.69 204 ASP A N 1
ATOM 1662 C CA . ASP A 1 204 ? -13.969 11.453 4.631 1.00 97.69 204 ASP A CA 1
ATOM 1663 C C . ASP A 1 204 ? -12.620 11.862 4.009 1.00 97.69 204 ASP A C 1
ATOM 1665 O O . ASP A 1 204 ? -12.260 11.443 2.905 1.00 97.69 204 ASP A O 1
ATOM 1669 N N . THR A 1 205 ? -11.866 12.697 4.727 1.00 98.31 205 THR A N 1
ATOM 1670 C CA . THR A 1 205 ? -10.582 13.241 4.267 1.00 98.31 205 THR A CA 1
ATOM 1671 C C . THR A 1 205 ? -9.445 12.686 5.111 1.00 98.31 205 THR A C 1
ATOM 1673 O O . THR A 1 205 ? -9.454 12.769 6.340 1.00 98.31 205 THR A O 1
ATOM 1676 N N . ALA A 1 206 ? -8.438 12.125 4.446 1.00 98.25 206 ALA A N 1
ATOM 1677 C CA . ALA A 1 206 ? -7.181 11.746 5.077 1.00 98.25 206 ALA A CA 1
ATOM 1678 C C . ALA A 1 206 ? -6.107 12.793 4.797 1.00 98.25 206 ALA A C 1
ATOM 1680 O O . ALA A 1 206 ? -5.856 13.123 3.637 1.00 98.25 206 ALA A O 1
ATOM 1681 N N . THR A 1 207 ? -5.413 13.236 5.840 1.00 98.56 207 THR A N 1
ATOM 1682 C CA . THR A 1 207 ? -4.267 14.139 5.722 1.00 98.56 207 THR A CA 1
ATO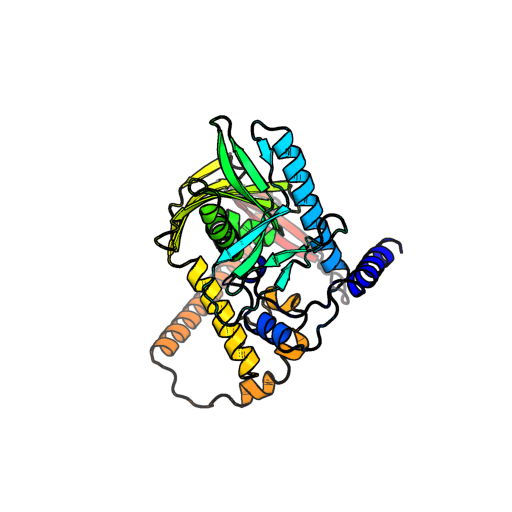M 1683 C C . THR A 1 207 ? -3.012 13.417 6.180 1.00 98.56 207 THR A C 1
ATOM 1685 O O . THR A 1 207 ? -2.882 13.026 7.339 1.00 98.56 207 THR A O 1
ATOM 1688 N N . ILE A 1 208 ? -2.060 13.241 5.265 1.00 98.06 208 ILE A N 1
ATOM 1689 C CA . ILE A 1 208 ? -0.713 12.790 5.612 1.00 98.06 208 ILE A CA 1
ATOM 1690 C C . ILE A 1 208 ? 0.046 14.009 6.119 1.00 98.06 208 ILE A C 1
ATOM 1692 O O . ILE A 1 208 ? 0.447 14.864 5.326 1.00 98.06 208 ILE A O 1
ATOM 1696 N N . ILE A 1 209 ? 0.243 14.086 7.431 1.00 98.25 209 ILE A N 1
ATOM 1697 C CA . ILE A 1 209 ? 0.927 15.217 8.062 1.00 98.25 209 ILE A CA 1
ATOM 1698 C C . ILE A 1 209 ? 2.401 15.181 7.681 1.00 98.25 209 ILE A C 1
ATOM 1700 O O . ILE A 1 209 ? 2.920 16.130 7.097 1.00 98.25 209 ILE A O 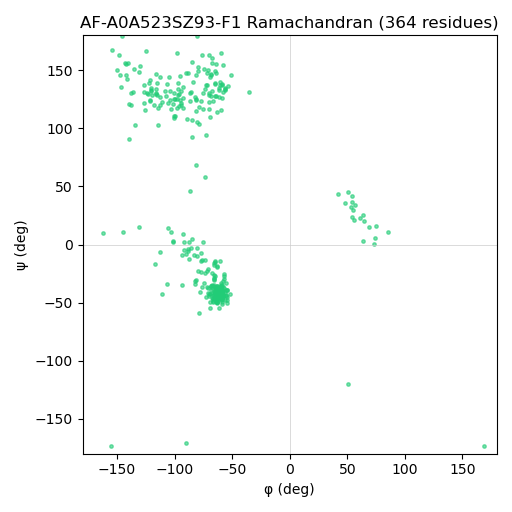1
ATOM 1704 N N . TYR A 1 210 ? 3.060 14.048 7.927 1.00 97.31 210 TYR A N 1
ATOM 1705 C CA . TYR A 1 210 ? 4.482 13.896 7.664 1.00 97.31 210 TYR A CA 1
ATOM 1706 C C . TYR A 1 210 ? 4.871 12.476 7.269 1.00 97.31 210 TYR A C 1
ATOM 1708 O O . TYR A 1 210 ? 4.149 11.509 7.526 1.00 97.31 210 TYR A O 1
ATOM 1716 N N . MET A 1 211 ? 6.062 12.374 6.681 1.00 96.62 211 MET A N 1
ATOM 1717 C CA . MET A 1 211 ? 6.796 11.127 6.510 1.00 96.62 211 MET A CA 1
ATOM 1718 C C . MET A 1 211 ? 8.171 11.229 7.180 1.00 96.62 211 MET A C 1
ATOM 1720 O O . MET A 1 211 ? 8.826 12.268 7.104 1.00 96.62 211 MET A O 1
ATOM 1724 N N . MET A 1 212 ? 8.608 10.168 7.856 1.00 96.25 212 MET A N 1
ATOM 1725 C CA . MET A 1 212 ? 9.933 10.081 8.471 1.00 96.25 212 MET A CA 1
ATOM 1726 C C . MET A 1 212 ? 10.654 8.816 8.009 1.00 96.25 212 MET A C 1
ATOM 1728 O O . MET A 1 212 ? 10.113 7.716 8.092 1.00 96.25 212 MET A O 1
ATOM 1732 N N . ASP A 1 213 ? 11.903 8.971 7.573 1.00 94.62 213 ASP A N 1
ATOM 1733 C CA . ASP A 1 213 ? 12.802 7.854 7.285 1.00 94.62 213 ASP A CA 1
ATOM 1734 C C . ASP A 1 213 ? 13.727 7.584 8.475 1.00 94.62 213 ASP A C 1
ATOM 1736 O O . ASP A 1 213 ? 14.424 8.476 8.962 1.00 94.62 213 ASP A O 1
ATOM 1740 N N . SER A 1 214 ? 13.786 6.328 8.909 1.00 93.81 214 SER A N 1
ATOM 1741 C CA . SER A 1 214 ? 14.686 5.852 9.966 1.00 93.81 214 SER A CA 1
ATOM 1742 C C . SER A 1 214 ? 16.189 6.097 9.725 1.00 93.81 214 SER A C 1
ATOM 1744 O O . SER A 1 214 ? 16.947 6.150 10.698 1.00 93.81 214 SER A O 1
ATOM 1746 N N . ILE A 1 215 ? 16.644 6.225 8.470 1.00 89.56 215 ILE A N 1
ATOM 1747 C CA . ILE A 1 215 ? 18.058 6.477 8.134 1.00 89.56 215 ILE A CA 1
ATOM 1748 C C . ILE A 1 215 ? 18.394 7.946 8.328 1.00 89.56 215 ILE A C 1
ATOM 1750 O O . ILE A 1 215 ? 19.302 8.283 9.086 1.00 89.56 215 ILE A O 1
ATOM 1754 N N . ASP A 1 216 ? 17.677 8.801 7.602 1.00 85.06 216 ASP A N 1
ATOM 1755 C CA . ASP A 1 216 ? 17.983 10.225 7.538 1.00 85.06 216 ASP A CA 1
ATOM 1756 C C . ASP A 1 216 ? 17.494 10.919 8.816 1.00 85.06 216 ASP A C 1
ATOM 1758 O O . ASP A 1 216 ? 18.030 11.954 9.205 1.00 85.06 216 ASP A O 1
ATOM 1762 N N . LYS A 1 217 ? 16.509 10.315 9.505 1.00 85.56 217 LYS A N 1
ATOM 1763 C CA . LYS A 1 217 ? 15.855 10.827 10.720 1.00 85.56 217 LYS A CA 1
ATOM 1764 C C . LYS A 1 217 ? 15.294 12.235 10.531 1.00 85.56 217 LYS A C 1
ATOM 1766 O O . LYS A 1 217 ? 15.115 12.979 11.492 1.00 85.56 217 LYS A O 1
ATOM 1771 N N . VAL A 1 218 ? 15.028 12.595 9.277 1.00 82.56 218 VAL A N 1
ATOM 1772 C CA . VAL A 1 218 ? 14.419 13.860 8.897 1.00 82.56 218 VAL A CA 1
ATOM 1773 C C . VAL A 1 218 ? 12.925 13.632 8.759 1.00 82.56 218 VAL A C 1
ATOM 1775 O O . VAL A 1 218 ? 12.482 12.766 8.004 1.00 82.56 218 VAL A O 1
ATOM 1778 N N . LYS A 1 219 ? 12.158 14.432 9.496 1.00 92.31 219 LYS A N 1
ATOM 1779 C CA . LYS A 1 219 ? 10.718 14.553 9.322 1.00 92.31 219 LYS A CA 1
ATOM 1780 C C . LYS A 1 219 ? 10.459 15.457 8.119 1.00 92.31 219 LYS A C 1
ATOM 1782 O O . LYS A 1 219 ? 10.862 16.619 8.124 1.00 92.31 219 LYS A O 1
ATOM 1787 N N . VAL A 1 220 ? 9.809 14.921 7.096 1.00 93.62 220 VAL A N 1
ATOM 1788 C CA . VAL A 1 220 ? 9.356 15.674 5.926 1.00 93.62 220 VAL A CA 1
ATOM 1789 C C . VAL A 1 220 ? 7.875 15.962 6.115 1.00 93.62 220 VAL A C 1
ATOM 1791 O O . VAL A 1 220 ? 7.058 15.045 6.083 1.00 93.62 220 VAL A O 1
ATOM 1794 N N . GLU A 1 221 ? 7.531 17.229 6.339 1.00 96.31 221 GLU A N 1
ATOM 1795 C CA . GLU A 1 221 ? 6.135 17.669 6.359 1.00 96.31 221 GLU A CA 1
ATOM 1796 C C . GLU A 1 221 ? 5.558 17.561 4.945 1.00 96.31 221 GLU A C 1
ATOM 1798 O O . GLU A 1 221 ? 6.140 18.063 3.981 1.00 96.31 221 GLU A O 1
ATOM 1803 N N . LEU A 1 222 ? 4.423 16.883 4.824 1.00 95.00 222 LEU A N 1
ATOM 1804 C CA . LEU A 1 222 ? 3.760 16.619 3.552 1.00 95.00 222 LEU A CA 1
ATOM 1805 C C . LEU A 1 222 ? 2.453 17.398 3.441 1.00 95.00 222 LEU A C 1
ATOM 1807 O O . LEU A 1 222 ? 2.184 17.958 2.381 1.00 95.00 222 LEU A O 1
ATOM 1811 N N . ASN A 1 223 ? 1.663 17.433 4.523 1.00 95.88 223 ASN A N 1
ATOM 1812 C CA . ASN A 1 223 ? 0.321 18.029 4.580 1.00 95.88 223 ASN A CA 1
ATOM 1813 C C . ASN A 1 223 ? -0.521 17.697 3.337 1.00 95.88 223 ASN A C 1
ATOM 1815 O O . ASN A 1 223 ? -1.137 18.566 2.721 1.00 95.88 223 ASN A O 1
ATOM 1819 N N . LYS A 1 224 ? -0.471 16.429 2.915 1.00 96.81 224 LYS A N 1
ATOM 1820 C CA . LYS A 1 224 ? -1.112 15.971 1.683 1.00 96.81 224 LYS A CA 1
ATOM 1821 C C . LYS A 1 224 ? -2.489 15.408 1.997 1.00 96.81 224 LYS A C 1
ATOM 1823 O O . LYS A 1 224 ? -2.590 14.419 2.717 1.00 96.81 224 LYS A O 1
ATOM 1828 N N . GLU A 1 225 ? -3.511 16.012 1.407 1.00 97.69 225 GLU A N 1
ATOM 1829 C CA . GLU A 1 225 ? -4.910 15.626 1.594 1.00 97.69 225 GLU A CA 1
ATOM 1830 C C . GLU A 1 225 ? -5.408 14.676 0.498 1.00 97.69 225 GLU A C 1
ATOM 1832 O O . GLU A 1 225 ? -5.010 14.773 -0.672 1.00 97.69 225 GLU A O 1
ATOM 1837 N N . PHE A 1 226 ? -6.285 13.760 0.907 1.00 96.69 226 PHE A N 1
ATOM 1838 C CA . PHE A 1 226 ? -7.008 12.817 0.063 1.00 96.69 226 PHE A CA 1
ATOM 1839 C C . PHE A 1 226 ? -8.480 12.798 0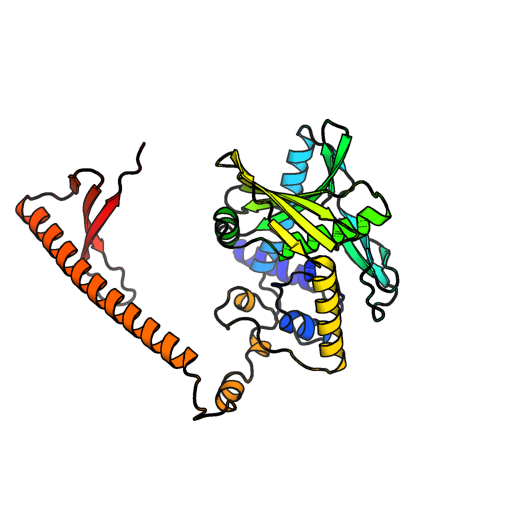.474 1.00 96.69 226 PHE A C 1
ATOM 1841 O O . PHE A 1 226 ? -8.840 12.178 1.476 1.00 96.69 226 PHE A O 1
ATOM 1848 N N . ASP A 1 227 ? -9.318 13.462 -0.317 1.00 97.62 227 ASP A N 1
ATOM 1849 C CA . ASP A 1 227 ? -10.757 13.537 -0.075 1.00 97.62 227 ASP A CA 1
ATOM 1850 C C . ASP A 1 227 ? -11.489 12.274 -0.526 1.00 97.62 227 ASP A C 1
ATOM 1852 O O . ASP A 1 227 ? -11.144 11.651 -1.539 1.00 97.62 227 ASP A O 1
ATOM 1856 N N . ASN A 1 228 ? -12.581 11.964 0.172 1.00 97.06 228 ASN A N 1
ATOM 1857 C CA . ASN A 1 228 ? -13.470 10.839 -0.104 1.00 97.06 228 ASN A CA 1
ATOM 1858 C C . ASN A 1 228 ? -12.743 9.480 -0.117 1.00 97.06 228 ASN A C 1
ATOM 1860 O O . ASN A 1 228 ? -13.059 8.608 -0.933 1.00 97.06 228 ASN A O 1
ATOM 1864 N N . ILE A 1 229 ? -11.720 9.296 0.721 1.00 95.81 229 ILE A N 1
ATOM 1865 C CA . ILE A 1 229 ? -10.808 8.150 0.602 1.00 95.81 229 ILE A CA 1
ATOM 1866 C C . ILE A 1 229 ? -11.508 6.810 0.883 1.00 95.81 229 ILE A C 1
ATOM 1868 O O . ILE A 1 229 ? -11.303 5.828 0.159 1.00 95.81 229 ILE A O 1
ATOM 1872 N N . THR A 1 230 ? -12.389 6.750 1.885 1.00 96.38 230 THR A N 1
ATOM 1873 C CA . THR A 1 230 ? -13.134 5.522 2.209 1.00 96.38 230 THR A CA 1
ATOM 1874 C C . THR A 1 230 ? -14.349 5.341 1.297 1.00 96.38 230 THR A C 1
ATOM 1876 O O . THR A 1 230 ? -14.716 4.209 0.949 1.00 96.38 230 THR A O 1
ATOM 1879 N N . PHE A 1 231 ? -14.951 6.439 0.840 1.00 96.25 231 PHE A N 1
ATOM 1880 C CA . PHE A 1 231 ? -16.031 6.440 -0.139 1.00 96.25 231 PHE A CA 1
ATOM 1881 C C . PHE A 1 231 ? -15.562 5.914 -1.498 1.00 96.25 231 PHE A C 1
ATOM 1883 O O . PHE A 1 231 ? -16.219 5.046 -2.072 1.00 96.25 231 PHE A O 1
ATOM 1890 N N . GLN A 1 232 ? -14.392 6.331 -1.991 1.00 95.12 232 GLN A N 1
ATOM 1891 C CA . GLN A 1 232 ? -13.809 5.804 -3.233 1.00 95.12 232 GLN A CA 1
ATOM 1892 C C . GLN A 1 232 ? -13.570 4.289 -3.157 1.00 95.12 232 GLN A C 1
ATOM 1894 O O . GLN A 1 232 ? -13.864 3.561 -4.108 1.00 95.12 232 GLN A O 1
ATOM 1899 N N . SER A 1 233 ? -13.108 3.797 -2.005 1.00 94.75 233 SER A N 1
ATOM 1900 C CA . SER A 1 233 ? -13.000 2.363 -1.709 1.00 94.75 233 SER A CA 1
ATOM 1901 C C . SER A 1 233 ? -14.359 1.651 -1.797 1.00 94.75 233 SER A C 1
ATOM 1903 O O . SER A 1 233 ? -14.476 0.592 -2.418 1.00 94.75 233 SER A O 1
ATOM 1905 N N . SER A 1 234 ?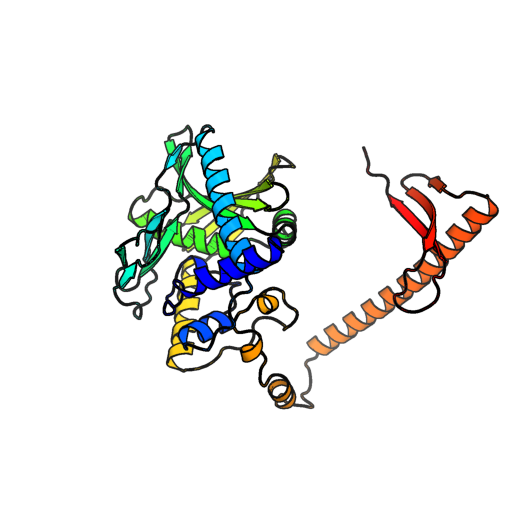 -15.406 2.251 -1.230 1.00 95.56 234 SER A N 1
ATOM 1906 C CA . SER A 1 234 ? -16.765 1.693 -1.243 1.00 95.56 234 SER A CA 1
ATOM 1907 C C . SER A 1 234 ? -17.348 1.664 -2.662 1.00 95.56 234 SER A C 1
ATOM 1909 O O . SER A 1 234 ? -17.812 0.616 -3.114 1.00 95.56 234 SER A O 1
ATOM 1911 N N . ASN A 1 235 ? -17.215 2.755 -3.422 1.00 95.75 235 ASN A N 1
ATOM 1912 C CA . ASN A 1 235 ? -17.615 2.822 -4.834 1.00 95.75 235 ASN A CA 1
ATOM 1913 C C . ASN A 1 235 ? -16.899 1.781 -5.685 1.00 95.75 235 ASN A C 1
ATOM 1915 O O . ASN A 1 235 ? -17.496 1.151 -6.554 1.00 95.75 235 ASN A O 1
ATOM 1919 N N . ARG A 1 236 ? -15.612 1.558 -5.423 1.00 95.12 236 ARG A N 1
ATOM 1920 C CA . ARG A 1 236 ? -14.856 0.515 -6.105 1.00 95.12 236 ARG A CA 1
ATOM 1921 C C . ARG A 1 236 ? -15.461 -0.869 -5.853 1.00 95.12 236 ARG A C 1
ATOM 1923 O O . ARG A 1 236 ? -15.576 -1.645 -6.800 1.00 95.12 236 ARG A O 1
ATOM 1930 N N . PHE A 1 237 ? -15.853 -1.188 -4.619 1.00 96.44 237 PHE A N 1
ATOM 1931 C CA . PHE A 1 237 ? -16.532 -2.453 -4.324 1.00 96.44 237 PHE A CA 1
ATOM 1932 C C . PHE A 1 237 ? -17.905 -2.548 -4.992 1.00 96.44 237 PHE A C 1
ATOM 1934 O O . PHE A 1 237 ? -18.216 -3.604 -5.538 1.00 96.44 237 PHE A O 1
ATOM 1941 N N . ALA A 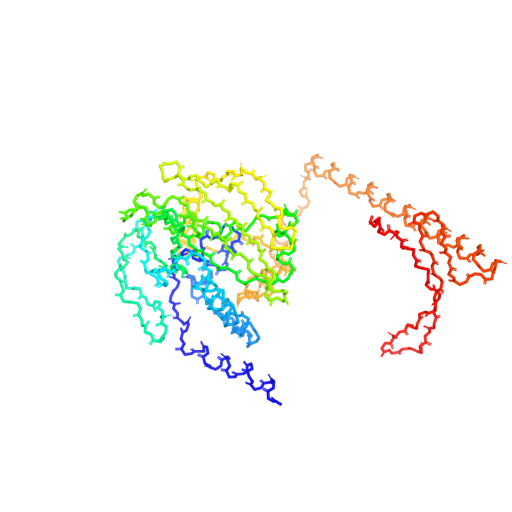1 238 ? -18.678 -1.459 -5.029 1.00 96.50 238 ALA A N 1
ATOM 1942 C CA . ALA A 1 238 ? -19.938 -1.409 -5.769 1.00 96.50 238 ALA A CA 1
ATOM 1943 C C . ALA A 1 238 ? -19.732 -1.692 -7.266 1.00 96.50 238 ALA A C 1
ATOM 1945 O O . ALA A 1 238 ? -20.404 -2.550 -7.830 1.00 96.50 238 ALA A O 1
ATOM 1946 N N . ASN A 1 239 ? -18.732 -1.066 -7.890 1.00 95.88 239 ASN A N 1
ATOM 1947 C CA . ASN A 1 239 ? -18.419 -1.286 -9.303 1.00 95.88 239 ASN A CA 1
ATOM 1948 C C . ASN A 1 239 ? -17.954 -2.729 -9.576 1.00 95.88 239 ASN A C 1
ATOM 1950 O O . ASN A 1 239 ? -18.249 -3.296 -10.628 1.00 95.88 239 ASN A O 1
ATOM 1954 N N . VAL A 1 240 ? -17.204 -3.338 -8.647 1.00 96.19 240 VAL A N 1
ATOM 1955 C CA . VAL A 1 240 ? -16.822 -4.757 -8.739 1.00 96.19 240 VAL A CA 1
ATOM 1956 C C . VAL A 1 240 ? -18.063 -5.643 -8.670 1.00 96.19 240 VAL A C 1
ATOM 1958 O O . VAL A 1 240 ? -18.199 -6.535 -9.503 1.00 96.19 240 VAL A O 1
ATOM 1961 N N . GLN A 1 241 ? -18.966 -5.382 -7.725 1.00 96.75 241 GLN A N 1
ATOM 1962 C CA . GLN A 1 241 ? -20.216 -6.124 -7.582 1.00 96.75 241 GLN A CA 1
ATOM 1963 C C . GLN A 1 241 ? -21.087 -6.007 -8.838 1.00 96.75 241 GLN A C 1
ATOM 1965 O O . GLN A 1 241 ? -21.533 -7.021 -9.367 1.00 96.75 241 GLN A O 1
ATOM 1970 N N . GLU A 1 242 ? -21.240 -4.801 -9.384 1.00 97.38 242 GLU A N 1
ATOM 1971 C CA . GLU A 1 242 ? -21.968 -4.569 -10.634 1.00 97.38 242 GLU A CA 1
ATOM 1972 C C . GLU A 1 242 ? -21.366 -5.378 -11.797 1.00 97.38 242 GLU A C 1
ATOM 1974 O O . GLU A 1 242 ? -22.086 -5.989 -12.590 1.00 97.38 242 GLU A O 1
ATOM 1979 N N . CYS A 1 243 ? -20.034 -5.419 -11.899 1.00 97.62 243 CYS A N 1
ATOM 1980 C CA . CYS A 1 243 ? -19.340 -6.225 -12.902 1.00 97.62 243 CYS A CA 1
ATOM 1981 C C . CYS A 1 243 ? -19.597 -7.728 -12.714 1.00 97.62 243 CYS A C 1
ATOM 1983 O O . CYS A 1 243 ? -19.813 -8.429 -13.702 1.00 97.62 243 CYS A O 1
ATOM 1985 N N . ILE A 1 244 ? -19.606 -8.219 -11.471 1.00 96.88 244 ILE A N 1
ATOM 1986 C CA . ILE A 1 244 ? -19.903 -9.622 -11.146 1.00 96.88 244 ILE A CA 1
ATOM 1987 C C . ILE A 1 244 ? -21.343 -9.965 -11.551 1.00 96.88 244 ILE A C 1
ATOM 1989 O O . ILE A 1 244 ? -21.566 -10.932 -12.279 1.00 96.88 244 ILE A O 1
ATOM 1993 N N . GLU A 1 245 ? -22.317 -9.142 -11.162 1.00 97.06 245 GLU A N 1
ATOM 1994 C CA . GLU A 1 245 ? -23.738 -9.343 -11.480 1.00 97.06 245 GLU A CA 1
ATOM 1995 C C . GLU A 1 245 ? -23.998 -9.344 -12.988 1.00 97.06 245 GLU A C 1
ATOM 1997 O O . GLU A 1 245 ? -24.718 -10.199 -13.508 1.00 97.06 245 GLU A O 1
ATOM 2002 N N . LYS A 1 246 ? -23.354 -8.424 -13.714 1.00 97.88 246 LYS A N 1
ATOM 2003 C CA . LYS A 1 246 ? -23.446 -8.329 -15.178 1.00 97.88 246 LYS A CA 1
ATOM 2004 C C . LYS A 1 246 ? -22.552 -9.329 -15.910 1.00 97.88 246 LYS A C 1
ATOM 2006 O O . LYS A 1 246 ? -22.564 -9.342 -17.140 1.00 97.88 246 LYS A O 1
ATOM 2011 N N . LYS A 1 247 ? -21.749 -10.123 -15.190 1.00 97.06 247 LYS A N 1
ATOM 2012 C CA . LYS A 1 247 ? -20.692 -10.989 -15.746 1.00 97.06 247 LYS A CA 1
ATOM 2013 C C . LYS A 1 247 ? -19.792 -10.246 -16.741 1.00 97.06 247 LYS A C 1
ATOM 2015 O O . LYS A 1 247 ? -19.358 -10.796 -17.752 1.00 97.06 247 LYS A O 1
ATOM 2020 N N . LYS A 1 248 ? -19.538 -8.966 -16.467 1.00 96.44 248 LYS A N 1
ATOM 2021 C CA . LYS A 1 248 ? -18.753 -8.070 -17.310 1.00 96.44 248 LYS A CA 1
ATOM 2022 C C . LYS A 1 248 ? -17.345 -7.969 -16.752 1.00 96.44 248 LYS A C 1
ATOM 2024 O O . LYS A 1 248 ? -17.147 -7.572 -15.609 1.00 96.44 248 LYS A O 1
ATOM 2029 N N . ILE A 1 249 ? -16.355 -8.257 -17.585 1.00 94.88 249 ILE A N 1
ATOM 2030 C CA . ILE A 1 249 ? -14.954 -8.072 -17.221 1.00 94.88 249 ILE A CA 1
ATOM 2031 C C . ILE A 1 249 ? -14.540 -6.622 -17.549 1.00 94.88 249 ILE A C 1
ATOM 2033 O O . ILE A 1 249 ? -14.690 -6.205 -18.700 1.00 94.88 249 ILE A O 1
ATOM 2037 N N . PRO A 1 250 ? -14.036 -5.828 -16.583 1.00 94.25 250 PRO A N 1
ATOM 2038 C CA . PRO A 1 250 ? -13.612 -4.451 -16.839 1.00 94.25 250 PRO A CA 1
ATOM 2039 C C . PRO A 1 250 ? -12.341 -4.402 -17.700 1.00 94.25 250 PRO A C 1
ATOM 2041 O O . PRO A 1 250 ? -11.608 -5.389 -17.803 1.00 94.25 250 PRO A O 1
ATOM 2044 N N . ALA A 1 251 ? -12.051 -3.241 -18.295 1.00 91.44 251 ALA A N 1
ATOM 2045 C CA . ALA A 1 251 ? -10.842 -3.027 -19.093 1.00 91.44 251 ALA A CA 1
ATOM 2046 C C . ALA A 1 251 ? -9.555 -3.305 -18.288 1.00 91.44 251 ALA A C 1
ATOM 2048 O O . ALA A 1 251 ? -9.532 -3.223 -17.054 1.00 91.44 251 ALA A O 1
ATOM 2049 N N . ARG A 1 252 ? -8.468 -3.659 -18.984 1.00 91.50 252 ARG A N 1
ATOM 2050 C CA . ARG A 1 252 ? -7.167 -3.889 -18.339 1.00 91.50 252 ARG A CA 1
ATOM 2051 C C . ARG A 1 252 ? -6.604 -2.556 -17.850 1.00 91.50 252 ARG A C 1
ATOM 2053 O O . ARG A 1 252 ? -6.413 -1.634 -18.627 1.00 91.50 252 ARG A O 1
ATOM 2060 N N . GLN A 1 253 ? -6.333 -2.480 -16.550 1.00 91.88 253 GLN A N 1
ATOM 2061 C CA . GLN A 1 253 ? -5.772 -1.288 -15.905 1.00 91.88 253 GLN A CA 1
ATOM 2062 C C . GLN A 1 253 ? -4.253 -1.163 -16.104 1.00 91.88 253 GLN A C 1
ATOM 2064 O O . GLN A 1 253 ? -3.700 -0.078 -15.974 1.00 91.88 253 GLN A O 1
ATOM 2069 N N . TYR A 1 254 ? -3.578 -2.282 -16.375 1.00 91.81 254 TYR A N 1
ATOM 2070 C CA . TYR A 1 254 ? -2.125 -2.365 -16.451 1.00 91.81 254 TYR A CA 1
ATOM 2071 C C . TYR A 1 254 ? -1.692 -3.068 -17.730 1.00 91.81 254 TYR A C 1
ATOM 2073 O O . TYR A 1 254 ? -2.368 -3.985 -18.201 1.00 91.81 254 TYR A O 1
ATOM 2081 N N . GLU A 1 255 ? -0.534 -2.667 -18.247 1.00 90.25 255 GLU A N 1
ATOM 2082 C CA . GLU A 1 255 ? 0.151 -3.377 -19.323 1.00 90.25 255 GLU A CA 1
ATOM 2083 C C . GLU A 1 255 ? 0.654 -4.746 -18.859 1.00 90.25 255 GLU A C 1
ATOM 2085 O O . GLU A 1 255 ? 0.919 -4.970 -17.676 1.00 90.25 255 GLU A O 1
ATOM 2090 N N . ARG A 1 256 ? 0.847 -5.669 -19.807 1.00 88.62 256 ARG A N 1
ATOM 2091 C CA . ARG A 1 256 ? 1.269 -7.045 -19.507 1.00 88.62 256 ARG A CA 1
ATOM 2092 C C . ARG A 1 256 ? 2.617 -7.116 -18.792 1.00 88.62 256 ARG A C 1
ATOM 2094 O O . ARG A 1 256 ? 2.811 -8.007 -17.977 1.00 88.62 256 ARG A O 1
ATOM 2101 N N . SER A 1 257 ? 3.519 -6.189 -19.103 1.00 87.38 257 SER A N 1
ATOM 2102 C CA . SER A 1 257 ? 4.856 -6.048 -18.512 1.00 87.38 257 SER A CA 1
ATOM 2103 C C . SER A 1 257 ? 4.848 -5.418 -17.115 1.00 87.38 257 SER A C 1
ATOM 2105 O O . SER A 1 257 ? 5.896 -5.321 -16.477 1.00 87.38 257 SER A O 1
ATOM 2107 N N . HIS A 1 258 ? 3.697 -4.937 -16.639 1.00 87.50 258 HIS A N 1
ATOM 2108 C CA . HIS A 1 258 ? 3.602 -4.309 -15.335 1.00 87.50 258 HIS A CA 1
ATOM 2109 C C . HIS A 1 258 ? 3.725 -5.363 -14.228 1.00 87.50 258 HIS A C 1
ATOM 2111 O O . HIS A 1 258 ? 3.062 -6.398 -14.260 1.00 87.50 258 HIS A O 1
ATOM 2117 N N . TRP A 1 259 ? 4.488 -5.066 -13.174 1.00 83.12 259 TRP A N 1
ATOM 2118 C CA . TRP A 1 259 ? 4.771 -6.016 -12.086 1.00 83.12 259 TRP A CA 1
ATOM 2119 C C . TRP A 1 259 ? 3.513 -6.563 -11.382 1.00 83.12 259 TRP A C 1
ATOM 2121 O O . TRP A 1 259 ? 3.517 -7.675 -10.855 1.00 83.12 259 TRP A O 1
ATOM 2131 N N . ARG A 1 260 ? 2.409 -5.798 -11.374 1.00 84.19 260 ARG A N 1
ATOM 2132 C CA . ARG A 1 260 ? 1.106 -6.257 -10.842 1.00 84.19 260 ARG A CA 1
ATOM 2133 C C . ARG A 1 260 ? 0.511 -7.407 -11.670 1.00 84.19 260 ARG A C 1
ATOM 2135 O O . ARG A 1 260 ? -0.260 -8.195 -11.129 1.00 84.19 260 ARG A O 1
ATOM 2142 N N . CYS A 1 261 ? 0.859 -7.512 -12.952 1.00 89.06 261 CYS A N 1
ATOM 2143 C CA . CYS A 1 261 ? 0.453 -8.606 -13.832 1.00 89.06 261 CYS A CA 1
ATOM 2144 C C . CYS A 1 261 ? 1.345 -9.845 -13.676 1.00 89.06 261 CYS A C 1
ATOM 2146 O O . CYS A 1 261 ? 0.807 -10.950 -13.723 1.00 89.06 261 CYS A O 1
ATOM 2148 N N . ASP A 1 262 ? 2.646 -9.683 -13.411 1.00 82.88 262 ASP A N 1
ATOM 2149 C CA . ASP A 1 262 ? 3.600 -10.801 -13.258 1.00 82.88 262 ASP A CA 1
ATOM 2150 C C . ASP A 1 262 ? 3.196 -11.797 -12.162 1.00 82.88 262 ASP A C 1
ATOM 2152 O O . ASP A 1 262 ? 3.368 -13.007 -12.305 1.00 82.88 262 ASP A O 1
ATOM 2156 N N . TYR A 1 263 ? 2.634 -11.287 -11.064 1.00 80.06 263 TYR A N 1
ATOM 2157 C CA . TYR A 1 263 ? 2.185 -12.088 -9.920 1.00 80.06 263 TYR A CA 1
ATOM 2158 C C . TYR A 1 263 ? 0.663 -12.282 -9.879 1.00 80.06 263 TYR A C 1
ATOM 2160 O O . TYR A 1 263 ? 0.117 -12.721 -8.863 1.00 80.06 263 TYR A O 1
ATOM 2168 N N . CYS A 1 264 ? -0.051 -11.924 -10.949 1.00 88.38 264 CYS A N 1
ATOM 2169 C CA . CYS A 1 264 ? -1.498 -12.068 -10.988 1.00 88.38 264 CYS A CA 1
ATOM 2170 C C . CYS A 1 264 ? -1.877 -13.542 -11.230 1.00 88.38 264 CYS A C 1
ATOM 2172 O O . CYS A 1 264 ? -1.503 -14.097 -12.265 1.00 88.38 264 CYS A O 1
ATOM 2174 N N . PRO A 1 265 ? -2.682 -14.174 -10.353 1.00 89.31 265 PRO A N 1
ATOM 2175 C CA . PRO A 1 265 ? -3.122 -15.559 -10.542 1.00 89.31 265 PRO A CA 1
ATOM 2176 C C . PRO A 1 265 ? -4.033 -15.742 -11.764 1.00 89.31 265 PRO A C 1
ATOM 2178 O O . PRO A 1 265 ? -4.205 -16.864 -12.219 1.00 89.31 265 PRO A O 1
ATOM 2181 N N . TYR A 1 266 ? -4.581 -14.653 -12.313 1.00 92.81 266 TYR A N 1
ATOM 2182 C CA . TYR A 1 266 ? -5.396 -14.653 -13.532 1.00 92.81 266 TYR A CA 1
ATOM 2183 C C . TYR A 1 266 ? -4.641 -14.095 -14.740 1.00 92.81 266 TYR A C 1
ATOM 2185 O O . TYR A 1 266 ? -5.271 -13.722 -15.721 1.00 92.81 266 TYR A O 1
ATOM 2193 N N . GLY A 1 267 ? -3.312 -13.942 -14.670 1.00 92.06 267 GLY A N 1
ATOM 2194 C CA . GLY A 1 267 ? -2.533 -13.303 -15.733 1.00 92.06 267 GLY A CA 1
ATOM 2195 C C . GLY A 1 267 ? -2.761 -13.952 -17.101 1.00 92.06 267 GLY A C 1
ATOM 2196 O O . GLY A 1 267 ? -3.051 -13.252 -18.061 1.00 92.06 267 GLY A O 1
ATOM 2197 N N . GLU A 1 268 ? -2.706 -15.281 -17.178 1.00 90.31 268 GLU A N 1
ATOM 2198 C CA . GLU A 1 268 ? -2.913 -16.026 -18.429 1.00 90.31 268 GLU A CA 1
ATOM 2199 C C . GLU A 1 268 ? -4.318 -15.784 -19.002 1.00 90.31 268 GLU A C 1
ATOM 2201 O O . GLU A 1 268 ? -4.436 -15.262 -20.107 1.00 90.31 268 GLU A O 1
ATOM 2206 N N . THR A 1 269 ? -5.367 -16.013 -18.209 1.00 93.06 269 THR A N 1
ATOM 2207 C CA . THR A 1 269 ? -6.768 -15.755 -18.591 1.00 93.06 269 THR A CA 1
ATOM 2208 C C . THR A 1 269 ? -7.045 -14.289 -18.934 1.00 93.06 269 THR A C 1
ATOM 2210 O O . THR A 1 269 ? -7.847 -13.973 -19.804 1.00 93.06 269 THR A O 1
ATOM 2213 N N . CYS A 1 270 ? -6.393 -13.350 -18.246 1.00 94.00 270 CYS A N 1
ATOM 2214 C CA . CYS A 1 270 ? -6.588 -11.918 -18.460 1.00 94.00 270 CYS A CA 1
ATOM 2215 C C . CYS A 1 270 ? -6.115 -11.476 -19.849 1.00 94.00 270 CYS A C 1
ATOM 2217 O O . CYS A 1 270 ? -6.708 -10.568 -20.438 1.00 94.00 270 CYS A O 1
ATOM 2219 N N . TRP A 1 271 ? -5.051 -12.097 -20.355 1.00 92.75 271 TRP A N 1
ATOM 2220 C CA . TRP A 1 271 ? -4.422 -11.765 -21.635 1.00 92.75 271 TRP A CA 1
ATOM 2221 C C . TRP A 1 271 ? -4.792 -12.731 -22.767 1.00 92.75 271 TRP A C 1
ATOM 2223 O O . TRP A 1 271 ? -4.319 -12.551 -23.888 1.00 92.75 271 TRP A O 1
ATOM 2233 N N . GLU A 1 272 ? -5.646 -13.716 -22.498 1.00 91.38 272 GLU A N 1
ATOM 2234 C CA . GLU A 1 272 ? -6.305 -14.503 -23.534 1.00 91.38 272 GLU A CA 1
ATOM 2235 C C . GLU A 1 272 ? -7.159 -13.582 -24.418 1.00 91.38 272 GLU A C 1
ATOM 2237 O O . GLU A 1 272 ? -7.810 -12.658 -23.920 1.00 91.38 272 GLU A O 1
ATOM 2242 N N . GLY A 1 273 ? -7.107 -13.782 -25.735 1.00 85.75 273 GLY A N 1
ATOM 2243 C CA . GLY A 1 273 ? -7.851 -12.954 -26.685 1.00 85.75 273 GLY A CA 1
ATOM 2244 C C . GLY A 1 273 ? -7.283 -11.543 -26.906 1.00 85.75 273 GLY A C 1
ATOM 2245 O O . GLY A 1 273 ? -7.935 -10.716 -27.535 1.00 85.75 273 GLY A O 1
ATOM 2246 N N . TRP A 1 274 ? -6.114 -11.203 -26.338 1.00 88.75 274 TRP A N 1
ATOM 2247 C CA . TRP A 1 274 ? -5.573 -9.839 -26.432 1.00 88.75 274 TRP A CA 1
ATOM 2248 C C . TRP A 1 274 ? -5.174 -9.442 -27.856 1.00 88.75 274 TRP A C 1
ATOM 2250 O O . TRP A 1 274 ? -5.318 -8.278 -28.221 1.00 88.75 274 TRP A O 1
ATOM 2260 N N . ALA A 1 275 ? -4.657 -10.382 -28.650 1.00 87.06 275 ALA A N 1
ATOM 2261 C CA . ALA A 1 275 ? -4.282 -10.094 -30.032 1.00 87.06 275 ALA A CA 1
ATOM 2262 C C . ALA A 1 275 ? -5.527 -9.742 -30.854 1.00 87.06 275 ALA A C 1
ATOM 2264 O O . ALA A 1 275 ? -5.551 -8.721 -31.530 1.00 87.06 275 ALA A O 1
ATOM 2265 N N . GLU A 1 276 ? -6.585 -10.527 -30.688 1.00 88.56 276 GLU A N 1
ATOM 2266 C CA . GLU A 1 276 ? -7.887 -10.338 -31.312 1.00 88.56 276 GLU A CA 1
ATOM 2267 C C . GLU A 1 276 ? -8.547 -9.035 -30.842 1.00 88.56 276 GLU A C 1
ATOM 2269 O O . GLU A 1 276 ? -9.146 -8.320 -31.639 1.00 88.56 276 GLU A O 1
ATOM 2274 N N . GLU A 1 277 ? -8.404 -8.683 -29.560 1.00 84.81 277 GLU A N 1
ATOM 2275 C CA . GLU A 1 277 ? -8.882 -7.407 -29.021 1.00 84.81 277 GLU A CA 1
ATOM 2276 C C . GLU A 1 277 ? -8.198 -6.221 -29.706 1.00 84.81 277 GLU A C 1
ATOM 2278 O O . GLU A 1 277 ? -8.889 -5.290 -30.113 1.00 84.81 277 GLU A O 1
ATOM 2283 N N . ILE A 1 278 ? -6.876 -6.273 -29.891 1.00 84.69 278 ILE A N 1
ATOM 2284 C CA . ILE A 1 278 ? -6.126 -5.252 -30.635 1.00 84.69 278 ILE A CA 1
ATOM 2285 C C . ILE A 1 278 ? -6.545 -5.216 -32.108 1.00 84.69 278 ILE A C 1
ATOM 2287 O O . ILE A 1 278 ? -6.762 -4.134 -32.645 1.00 84.69 278 ILE A O 1
ATOM 2291 N N . GLU A 1 279 ? -6.689 -6.372 -32.755 1.00 86.56 279 GLU A N 1
ATOM 2292 C CA . GLU A 1 279 ? -7.118 -6.463 -34.158 1.00 86.56 279 GLU A CA 1
ATOM 2293 C C . GLU A 1 279 ? -8.553 -5.962 -34.373 1.00 86.56 279 GLU A C 1
ATOM 2295 O O . GLU A 1 279 ? -8.881 -5.484 -35.456 1.00 86.56 279 GLU A O 1
ATOM 2300 N N . SER A 1 280 ? -9.403 -6.042 -33.347 1.00 83.75 280 SER A N 1
ATOM 2301 C CA . SER A 1 280 ? -10.779 -5.537 -33.381 1.00 83.75 280 SER A CA 1
ATOM 2302 C C . SER A 1 280 ? -10.902 -4.028 -33.153 1.00 83.75 280 SER A C 1
ATOM 2304 O O . SER A 1 280 ? -11.994 -3.479 -33.317 1.00 83.75 280 SER A O 1
ATOM 2306 N N . MET A 1 281 ? -9.818 -3.351 -32.755 1.00 85.00 281 MET A N 1
ATOM 2307 C CA . MET A 1 281 ? -9.816 -1.894 -32.618 1.00 85.00 281 MET A CA 1
ATOM 2308 C C . MET A 1 281 ? -9.935 -1.239 -33.997 1.00 85.00 281 MET A C 1
ATOM 2310 O O . MET A 1 281 ? -9.415 -1.749 -34.987 1.00 85.00 281 MET A O 1
ATOM 2314 N N . GLU A 1 282 ? -10.622 -0.097 -34.069 1.00 79.81 282 GLU A N 1
ATOM 2315 C CA . GLU A 1 282 ? -10.804 0.624 -35.330 1.00 79.81 282 GLU A CA 1
ATOM 2316 C C . GLU A 1 282 ? -9.449 1.000 -35.950 1.00 79.81 282 GLU A C 1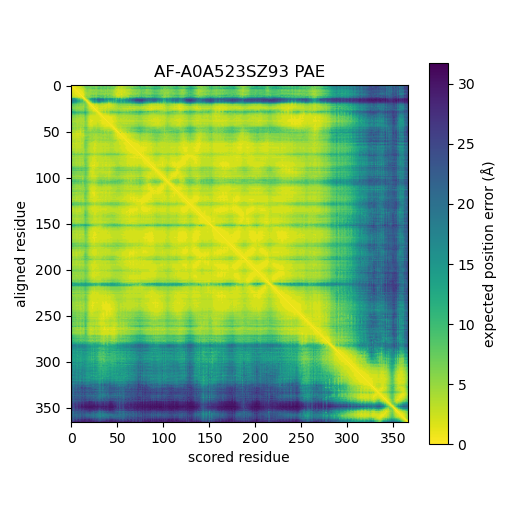
ATOM 2318 O O . GLU A 1 282 ? -8.608 1.642 -35.313 1.00 79.81 282 GLU A O 1
ATOM 2323 N N . SER A 1 283 ? -9.242 0.607 -37.209 1.00 74.12 283 SER A N 1
ATOM 2324 C CA . SER A 1 283 ? -8.116 1.072 -38.014 1.00 74.12 283 SER A CA 1
ATOM 2325 C C . SER A 1 283 ? -8.451 2.405 -38.685 1.00 74.12 283 SER A C 1
ATOM 2327 O O . SER A 1 283 ? -9.615 2.745 -38.885 1.00 74.12 283 SER A O 1
ATOM 2329 N N . ASP A 1 284 ? -7.416 3.166 -39.048 1.00 75.62 284 ASP A N 1
ATOM 2330 C CA . ASP A 1 284 ? -7.533 4.383 -39.867 1.00 75.62 284 ASP A CA 1
ATOM 2331 C C . ASP A 1 284 ? -8.381 5.520 -39.260 1.00 75.62 284 ASP A C 1
ATOM 2333 O O . ASP A 1 284 ? -8.851 6.415 -39.966 1.00 75.62 284 ASP A O 1
ATOM 2337 N N . VAL A 1 285 ? -8.535 5.534 -37.933 1.00 83.12 285 VAL A N 1
ATOM 2338 C CA . VAL A 1 285 ? -9.156 6.651 -37.211 1.00 83.12 285 VAL A CA 1
ATOM 2339 C C . VAL A 1 285 ? -8.230 7.866 -37.245 1.00 83.12 285 VAL A C 1
ATOM 2341 O O . VAL A 1 285 ? -7.045 7.781 -36.914 1.00 83.12 285 VAL A O 1
ATOM 2344 N N . ALA A 1 286 ? -8.777 9.026 -37.612 1.00 82.75 286 ALA A N 1
ATOM 2345 C CA . ALA A 1 286 ? -8.054 10.288 -37.524 1.00 82.75 286 ALA A CA 1
ATOM 2346 C C . ALA A 1 286 ? -7.720 10.596 -36.055 1.00 82.75 286 ALA A C 1
ATOM 2348 O O . ALA A 1 286 ? -8.609 10.833 -35.237 1.00 82.75 286 ALA A O 1
ATOM 2349 N N . LEU A 1 287 ? -6.427 10.590 -35.725 1.00 85.19 287 LEU A N 1
ATOM 2350 C CA . LEU A 1 287 ? -5.949 10.973 -34.400 1.00 85.19 287 LEU A CA 1
ATOM 2351 C C . LEU A 1 287 ? -6.098 12.486 -34.196 1.00 85.19 287 LEU A C 1
ATOM 2353 O O . LEU A 1 287 ? -6.017 13.267 -35.145 1.00 85.19 287 LEU A O 1
ATOM 2357 N N . SER A 1 288 ? -6.302 12.906 -32.947 1.00 88.00 288 SER A N 1
ATOM 2358 C CA . SER A 1 288 ? -6.429 14.324 -32.607 1.00 88.00 288 SER A CA 1
ATOM 2359 C C . SER A 1 288 ? -5.110 15.088 -32.797 1.00 88.00 288 SER A C 1
ATOM 2361 O O . SER A 1 288 ? -4.017 14.517 -32.794 1.00 88.00 288 SER A O 1
ATOM 2363 N N . GLU A 1 289 ? -5.202 16.415 -32.902 1.00 87.75 289 GLU A N 1
ATOM 2364 C CA . GLU A 1 289 ? -4.035 17.309 -32.964 1.00 87.75 289 GLU A CA 1
ATOM 2365 C C . GLU A 1 289 ? -3.120 17.171 -31.730 1.00 87.75 289 GLU A C 1
ATOM 2367 O O . GLU A 1 289 ? -1.893 17.263 -31.828 1.00 87.75 289 GLU A O 1
ATOM 2372 N N . GLU A 1 290 ? -3.704 16.857 -30.571 1.00 89.00 290 GLU A N 1
ATOM 2373 C CA . GLU A 1 290 ? -2.971 16.563 -29.338 1.00 89.00 290 GLU A CA 1
ATOM 2374 C C . GLU A 1 290 ? -2.034 15.355 -29.504 1.00 89.00 290 GLU A C 1
ATOM 2376 O O . GLU A 1 290 ? -0.856 15.431 -29.148 1.00 89.00 290 GLU A O 1
ATOM 2381 N N . PHE A 1 291 ? -2.508 14.267 -30.125 1.00 86.06 291 PHE A N 1
ATOM 2382 C CA . PHE A 1 291 ? -1.659 13.116 -30.448 1.00 86.06 291 PHE A CA 1
ATOM 2383 C C . PHE A 1 291 ? -0.529 13.504 -31.403 1.00 86.06 291 PHE A C 1
ATOM 2385 O O . PHE A 1 291 ? 0.609 13.075 -31.206 1.00 86.06 291 PHE A O 1
ATOM 2392 N N . GLY A 1 292 ? -0.814 14.344 -32.402 1.00 85.44 292 GLY A N 1
ATOM 2393 C CA . GLY A 1 292 ? 0.207 14.877 -33.308 1.00 85.44 292 GLY A CA 1
ATOM 2394 C C . GLY A 1 292 ? 1.312 15.628 -32.559 1.00 85.44 292 GLY A C 1
ATOM 2395 O O . GLY A 1 292 ? 2.497 15.382 -32.790 1.00 85.44 292 GLY A O 1
ATOM 2396 N N . THR A 1 293 ? 0.930 16.465 -31.594 1.00 88.44 293 THR A N 1
ATOM 2397 C CA . THR A 1 293 ? 1.865 17.212 -30.737 1.00 88.44 293 THR A CA 1
ATOM 2398 C C . THR A 1 293 ? 2.727 16.273 -29.889 1.00 88.44 293 THR A C 1
ATOM 2400 O O . THR A 1 293 ? 3.950 16.420 -29.840 1.00 88.44 293 THR A O 1
ATOM 2403 N N . LEU A 1 294 ? 2.118 15.262 -29.261 1.00 86.44 294 LEU A N 1
ATOM 2404 C CA . LEU A 1 294 ? 2.838 14.262 -28.464 1.00 86.44 294 LEU A CA 1
ATOM 2405 C C . LEU A 1 294 ? 3.830 13.448 -29.307 1.00 86.44 294 LEU A C 1
ATOM 2407 O O . LEU A 1 294 ? 4.954 13.191 -28.866 1.00 86.44 294 LEU A O 1
ATOM 2411 N N . LEU A 1 295 ? 3.436 13.050 -30.519 1.00 88.56 295 LEU A N 1
ATOM 2412 C CA . LEU A 1 295 ? 4.298 12.313 -31.443 1.00 88.56 295 LEU A CA 1
ATOM 2413 C C . LEU A 1 295 ? 5.479 13.167 -31.917 1.00 88.56 295 LEU A C 1
ATOM 2415 O O . LEU A 1 295 ? 6.612 12.679 -31.907 1.00 88.56 295 LEU A O 1
ATOM 2419 N N . GLY A 1 296 ? 5.234 14.435 -32.260 1.00 88.75 296 GLY A N 1
ATOM 2420 C CA . GLY A 1 296 ? 6.281 15.390 -32.627 1.00 88.75 296 GLY A CA 1
ATOM 2421 C C . GLY A 1 296 ? 7.299 15.572 -31.502 1.00 88.75 296 GLY A C 1
ATOM 2422 O O . GLY A 1 296 ? 8.492 15.342 -31.701 1.00 88.75 296 GLY A O 1
ATOM 2423 N N . HIS A 1 297 ? 6.827 15.848 -30.285 1.00 87.44 297 HIS A N 1
ATOM 2424 C CA . HIS A 1 297 ? 7.702 16.020 -29.125 1.00 87.44 297 HIS A CA 1
ATOM 2425 C C . HIS A 1 297 ? 8.501 14.745 -28.797 1.00 87.44 297 HIS A C 1
ATOM 2427 O O . HIS A 1 297 ? 9.701 14.803 -28.518 1.00 87.44 297 HIS A O 1
ATOM 2433 N N . ARG A 1 298 ? 7.884 13.558 -28.895 1.00 90.38 298 ARG A N 1
ATOM 2434 C CA . ARG A 1 298 ? 8.603 12.280 -28.744 1.00 90.38 298 ARG A CA 1
ATOM 2435 C C . ARG A 1 298 ? 9.728 12.142 -29.774 1.00 90.38 298 ARG A C 1
ATOM 2437 O O . ARG A 1 298 ? 10.802 11.637 -29.435 1.00 90.38 298 ARG A O 1
ATOM 2444 N N . GLN A 1 299 ? 9.487 12.543 -31.019 1.00 90.75 299 GLN A N 1
ATOM 2445 C CA . GLN A 1 299 ? 10.480 12.472 -32.088 1.00 90.75 299 GLN A CA 1
ATOM 2446 C C . GLN A 1 299 ? 11.645 13.440 -31.846 1.00 90.75 299 GLN A C 1
ATOM 2448 O O . GLN A 1 299 ? 12.800 13.040 -32.000 1.00 90.75 299 GLN A O 1
ATOM 2453 N N . GLU A 1 300 ? 11.366 14.660 -31.392 1.00 89.62 300 GLU A N 1
ATOM 2454 C CA . GLU A 1 300 ? 12.388 15.641 -31.000 1.00 89.62 300 GLU A CA 1
ATOM 2455 C C . GLU A 1 300 ? 13.273 15.119 -29.862 1.00 89.62 300 GLU A C 1
ATOM 2457 O O . GLU A 1 300 ? 14.502 15.122 -29.972 1.00 89.62 300 GLU A O 1
ATOM 2462 N N . ILE A 1 301 ? 12.671 14.566 -28.801 1.00 87.75 301 ILE A N 1
ATOM 2463 C CA . ILE A 1 301 ? 13.422 13.942 -27.700 1.00 87.75 301 ILE A CA 1
ATOM 2464 C C . ILE A 1 301 ? 14.314 12.816 -28.231 1.00 87.75 301 ILE A C 1
ATOM 2466 O O . ILE A 1 301 ? 15.485 12.722 -27.857 1.00 87.75 301 ILE A O 1
ATOM 2470 N N . ALA A 1 302 ? 13.796 11.962 -29.117 1.00 86.62 302 ALA A N 1
ATOM 2471 C CA . ALA A 1 302 ? 14.577 10.873 -29.697 1.00 86.62 302 ALA A CA 1
ATOM 2472 C C . ALA A 1 302 ? 15.779 11.388 -30.514 1.00 86.62 302 ALA A C 1
ATOM 2474 O O . ALA A 1 302 ? 16.863 10.795 -30.449 1.00 86.62 302 ALA A O 1
ATOM 2475 N N . MET A 1 303 ? 15.622 12.505 -31.233 1.00 90.19 303 MET A N 1
ATOM 2476 C CA . MET A 1 303 ? 16.723 13.171 -31.935 1.00 90.19 303 MET A CA 1
ATOM 2477 C C . MET A 1 303 ? 17.777 13.692 -30.957 1.00 90.19 303 MET A C 1
ATOM 2479 O O . MET A 1 303 ? 18.950 13.342 -31.102 1.00 90.19 303 MET A O 1
ATOM 2483 N N . HIS A 1 304 ? 17.373 14.419 -29.914 1.00 88.19 304 HIS A N 1
ATOM 2484 C CA . HIS A 1 304 ? 18.299 14.919 -28.896 1.00 88.19 304 HIS A CA 1
ATOM 2485 C C . HIS A 1 304 ? 19.041 13.790 -28.175 1.00 88.19 304 HIS A C 1
ATOM 2487 O O . HIS A 1 304 ? 20.256 13.863 -27.998 1.00 88.19 304 HIS A O 1
ATOM 2493 N N . VAL A 1 305 ? 18.356 12.704 -27.803 1.00 86.62 305 VAL A N 1
ATOM 2494 C CA . VAL A 1 305 ? 18.998 11.528 -27.188 1.00 86.62 305 VAL A CA 1
ATOM 2495 C C . VAL A 1 305 ? 20.040 10.922 -28.130 1.00 86.62 305 VAL A C 1
ATOM 2497 O O . VAL A 1 305 ? 21.138 10.572 -27.689 1.00 86.62 305 VAL A O 1
ATOM 2500 N N . SER A 1 306 ? 19.733 10.814 -29.423 1.00 90.25 306 SER A N 1
ATOM 2501 C CA . SER A 1 306 ? 20.669 10.319 -30.437 1.00 90.25 306 SER A CA 1
ATOM 2502 C C . SER A 1 306 ? 21.894 11.231 -30.585 1.00 90.25 306 SER A C 1
ATOM 2504 O O . SER A 1 306 ? 23.025 10.736 -30.564 1.00 90.25 306 SER A O 1
ATOM 2506 N N . GLU A 1 307 ? 21.700 12.547 -30.673 1.00 92.06 307 GLU A N 1
ATOM 2507 C CA . GLU A 1 307 ? 22.779 13.539 -30.773 1.00 92.06 307 GLU A CA 1
ATOM 2508 C C . GLU A 1 307 ? 23.667 13.545 -29.530 1.00 92.06 307 GLU A C 1
ATOM 2510 O O . GLU A 1 307 ? 24.878 13.346 -29.647 1.00 92.06 307 GLU A O 1
ATOM 2515 N N . MET A 1 308 ? 23.073 13.629 -28.337 1.00 90.31 308 MET A N 1
ATOM 2516 C CA . MET A 1 308 ? 23.801 13.557 -27.067 1.00 90.31 308 MET A CA 1
ATOM 2517 C C . MET A 1 308 ? 24.554 12.231 -26.919 1.00 90.31 308 MET A C 1
ATOM 2519 O O . MET A 1 308 ? 25.665 12.190 -26.392 1.00 90.31 308 MET A O 1
ATOM 2523 N N . THR A 1 309 ? 23.994 11.120 -27.410 1.00 90.19 309 THR A N 1
ATOM 2524 C CA . THR A 1 309 ? 24.687 9.822 -27.393 1.00 90.19 309 THR A CA 1
ATOM 2525 C C . THR A 1 309 ? 25.899 9.814 -28.327 1.00 90.19 309 THR A C 1
ATOM 2527 O O . THR A 1 309 ? 26.919 9.202 -27.993 1.00 90.19 309 THR A O 1
ATOM 2530 N N . LYS A 1 310 ? 25.820 10.472 -29.491 1.00 92.88 310 LYS A N 1
ATOM 2531 C CA . LYS A 1 310 ? 26.964 10.635 -30.404 1.00 92.88 310 LYS A CA 1
ATOM 2532 C C . LYS A 1 310 ? 28.033 11.525 -29.779 1.00 92.88 310 LYS A C 1
ATOM 2534 O O . LYS A 1 310 ? 29.190 11.116 -29.739 1.00 92.88 310 LYS A O 1
ATOM 2539 N N . GLU A 1 311 ? 27.647 12.677 -29.241 1.00 91.94 311 GLU A N 1
ATOM 2540 C CA . GLU A 1 311 ? 28.558 13.612 -28.576 1.00 91.94 311 GLU A CA 1
ATOM 2541 C C . GLU A 1 311 ? 29.274 12.950 -27.396 1.00 91.94 311 GLU A C 1
ATOM 2543 O O . GLU A 1 311 ? 30.502 12.978 -27.317 1.00 91.94 311 GLU A O 1
ATOM 2548 N N . LYS A 1 312 ? 28.533 12.232 -26.543 1.00 91.44 312 LYS A N 1
ATOM 2549 C CA . LYS A 1 312 ? 29.107 11.439 -25.451 1.00 91.44 312 LYS A CA 1
ATOM 2550 C C . LYS A 1 312 ? 30.159 10.448 -25.949 1.00 91.44 312 LYS A C 1
ATOM 2552 O O . LYS A 1 312 ? 31.221 10.345 -25.345 1.00 91.44 312 LYS A O 1
ATOM 2557 N N . LYS A 1 313 ? 29.897 9.722 -27.043 1.00 91.50 313 LYS A N 1
ATOM 2558 C CA . LYS A 1 313 ? 30.877 8.782 -27.620 1.00 91.50 313 LYS A CA 1
ATOM 2559 C C . LYS A 1 313 ? 32.136 9.496 -28.120 1.00 91.50 313 LYS A C 1
ATOM 2561 O O . LYS A 1 313 ? 33.226 8.948 -27.957 1.00 91.50 313 LYS A O 1
ATOM 2566 N N . THR A 1 314 ? 31.999 10.685 -28.707 1.00 93.12 314 THR A N 1
ATOM 2567 C CA . THR A 1 314 ? 33.135 11.521 -29.126 1.00 93.12 314 THR A CA 1
ATOM 2568 C C . THR A 1 314 ? 33.964 11.955 -27.919 1.00 93.12 314 THR A C 1
ATOM 2570 O O . THR A 1 314 ? 35.168 11.712 -27.898 1.00 93.12 314 THR A O 1
ATOM 2573 N N . LEU A 1 315 ? 33.323 12.484 -26.873 1.00 93.00 315 LEU A N 1
ATOM 2574 C CA . LEU A 1 315 ? 33.990 12.888 -25.630 1.00 93.00 315 LEU A CA 1
ATOM 2575 C C . LEU A 1 315 ? 34.674 11.708 -24.929 1.00 93.00 315 LEU A C 1
ATOM 2577 O O . LEU A 1 315 ? 35.831 11.814 -24.528 1.00 93.00 315 LEU A O 1
ATOM 2581 N N . ASP A 1 316 ? 34.002 10.559 -24.825 1.00 91.88 316 ASP A N 1
ATOM 2582 C CA . ASP A 1 316 ? 34.579 9.341 -24.247 1.00 91.88 316 ASP A CA 1
ATOM 2583 C C . ASP A 1 316 ? 35.835 8.903 -25.019 1.00 91.88 316 ASP A C 1
ATOM 2585 O O . ASP A 1 316 ? 36.817 8.469 -24.410 1.00 91.88 316 ASP A O 1
ATOM 2589 N N . LYS A 1 317 ? 35.827 9.023 -26.354 1.00 93.19 317 LYS A N 1
ATOM 2590 C CA . LYS A 1 317 ? 36.993 8.729 -27.197 1.00 93.19 317 LYS A CA 1
ATOM 2591 C C . LYS A 1 317 ? 38.126 9.725 -26.944 1.00 93.19 317 LYS A C 1
ATOM 2593 O O . LYS A 1 317 ? 39.240 9.295 -26.662 1.00 93.19 317 LYS A O 1
ATOM 2598 N N . GLU A 1 318 ? 37.847 11.026 -26.960 1.00 93.56 318 GLU A N 1
ATOM 2599 C CA . GLU A 1 318 ? 38.857 12.062 -26.705 1.00 93.56 318 GLU A CA 1
ATOM 2600 C C . GLU A 1 318 ? 39.496 11.934 -25.317 1.00 93.56 318 GLU A C 1
ATOM 2602 O O . GLU A 1 318 ? 40.711 12.081 -25.168 1.00 93.56 318 GLU A O 1
ATOM 2607 N N . ILE A 1 319 ? 38.698 11.633 -24.288 1.00 92.06 319 ILE A N 1
ATOM 2608 C CA . ILE A 1 319 ? 39.199 11.411 -22.927 1.00 92.06 319 ILE A CA 1
ATOM 2609 C C . ILE A 1 319 ? 40.100 10.173 -22.892 1.00 92.06 319 ILE A C 1
ATOM 2611 O O . ILE A 1 319 ? 41.182 10.229 -22.305 1.00 92.06 319 ILE A O 1
ATOM 2615 N N . LYS A 1 320 ? 39.691 9.064 -23.526 1.00 91.50 320 LYS A N 1
ATOM 2616 C CA . LYS A 1 320 ? 40.521 7.853 -23.633 1.00 91.50 320 LYS A CA 1
ATOM 2617 C C . LYS A 1 320 ? 41.850 8.139 -24.328 1.00 91.50 320 LYS A C 1
ATOM 2619 O O . LYS A 1 320 ? 42.886 7.724 -23.812 1.00 91.50 320 LYS A O 1
ATOM 2624 N N . ASP A 1 321 ? 41.825 8.851 -25.449 1.00 92.69 321 ASP A N 1
ATOM 2625 C CA . ASP A 1 321 ? 43.023 9.170 -26.229 1.00 92.69 321 ASP A CA 1
ATOM 2626 C C . ASP A 1 321 ? 43.987 10.048 -25.410 1.00 92.69 321 ASP A C 1
ATOM 2628 O O . ASP A 1 321 ? 45.167 9.717 -25.295 1.00 92.69 321 ASP A O 1
ATOM 2632 N N . LYS A 1 322 ? 43.476 11.070 -24.706 1.00 92.69 322 LYS A N 1
ATOM 2633 C CA . LYS A 1 322 ? 44.275 11.913 -23.793 1.00 92.69 322 LYS A CA 1
ATOM 2634 C C . LYS A 1 322 ? 44.850 11.146 -22.598 1.00 92.69 322 LYS A C 1
ATOM 2636 O O . LYS A 1 322 ? 45.957 11.444 -22.148 1.00 92.69 322 LYS A O 1
ATOM 2641 N N . LEU A 1 323 ? 44.115 10.178 -22.047 1.00 89.31 323 LEU A N 1
ATOM 2642 C CA . LEU A 1 323 ? 44.624 9.309 -20.978 1.00 89.31 323 LEU A CA 1
ATOM 2643 C C . LEU A 1 323 ? 45.759 8.413 -21.484 1.00 89.31 323 LEU A C 1
ATOM 2645 O O . LEU A 1 323 ? 46.778 8.287 -20.804 1.00 89.31 323 LEU A O 1
ATOM 2649 N N . LYS A 1 324 ? 45.605 7.836 -22.683 1.00 90.31 324 LYS A N 1
ATOM 2650 C CA . LYS A 1 324 ? 46.620 6.990 -23.326 1.00 90.31 324 LYS A CA 1
ATOM 2651 C C . LYS A 1 324 ? 47.884 7.769 -23.666 1.00 90.31 324 LYS A C 1
ATOM 2653 O O . LYS A 1 324 ? 48.967 7.301 -23.334 1.00 90.31 324 LYS A O 1
ATOM 2658 N N . GLU A 1 325 ? 47.748 8.960 -24.247 1.00 93.06 325 GLU A N 1
ATOM 2659 C CA . GLU A 1 325 ? 48.871 9.855 -24.563 1.00 93.06 325 GLU A CA 1
ATOM 2660 C C . GLU A 1 325 ? 49.718 10.162 -23.320 1.00 93.06 325 GLU A C 1
ATOM 2662 O O . GLU A 1 325 ? 50.945 10.163 -23.373 1.00 93.06 325 GLU A O 1
ATOM 2667 N N . LYS A 1 326 ? 49.066 10.354 -22.169 1.00 91.75 326 LYS A N 1
ATOM 2668 C CA . LYS A 1 326 ? 49.738 10.628 -20.892 1.00 91.75 326 LYS A CA 1
ATOM 2669 C C . LYS A 1 326 ? 50.170 9.375 -20.124 1.00 91.75 326 LYS A C 1
ATOM 2671 O O . LYS A 1 326 ? 50.745 9.507 -19.047 1.00 91.75 326 LYS A O 1
ATOM 2676 N N . GLY A 1 327 ? 49.858 8.174 -20.614 1.00 90.50 327 GLY A N 1
ATOM 2677 C CA . GLY A 1 327 ? 50.112 6.918 -19.901 1.00 90.50 327 GLY A CA 1
ATOM 2678 C C . GLY A 1 327 ? 49.339 6.781 -18.579 1.00 90.50 327 GLY A C 1
ATOM 2679 O O . GLY A 1 327 ? 49.783 6.082 -17.669 1.00 90.50 327 GLY A O 1
ATOM 2680 N N . ILE A 1 328 ? 48.195 7.457 -18.437 1.00 90.81 328 ILE A N 1
ATOM 2681 C CA . ILE A 1 328 ? 47.415 7.508 -17.194 1.00 90.81 328 ILE A CA 1
ATOM 2682 C C . ILE A 1 328 ? 46.279 6.486 -17.256 1.00 90.81 328 ILE A C 1
ATOM 2684 O O . ILE A 1 328 ? 45.354 6.609 -18.053 1.00 90.81 328 ILE A O 1
ATOM 2688 N N . ARG A 1 329 ? 46.294 5.502 -16.351 1.00 88.50 329 ARG A N 1
ATOM 2689 C CA . ARG A 1 329 ? 45.186 4.542 -16.196 1.00 88.50 329 ARG A CA 1
ATOM 2690 C C . ARG A 1 329 ? 44.036 5.094 -15.347 1.00 88.50 329 ARG A C 1
ATOM 2692 O O . ARG A 1 329 ? 42.879 4.749 -15.571 1.00 88.50 329 ARG A O 1
ATOM 2699 N N . GLN A 1 330 ? 44.345 5.949 -14.377 1.00 90.38 330 GLN A N 1
ATOM 2700 C CA . GLN A 1 330 ? 43.368 6.568 -13.487 1.00 90.38 330 GLN A CA 1
ATOM 2701 C C . GLN A 1 330 ? 43.820 7.981 -13.119 1.00 90.38 330 GLN A C 1
ATOM 2703 O O . GLN A 1 330 ? 44.985 8.192 -12.791 1.00 90.38 330 GLN A O 1
ATOM 2708 N N . GLY A 1 331 ? 42.899 8.942 -13.150 1.00 86.75 331 GLY A N 1
ATOM 2709 C CA . GLY A 1 331 ? 43.179 10.343 -12.851 1.00 86.75 331 GLY A CA 1
ATOM 2710 C C . GLY A 1 331 ? 42.040 11.016 -12.094 1.00 86.75 331 GLY A C 1
ATOM 2711 O O . GLY A 1 331 ? 40.886 10.585 -12.150 1.00 86.75 331 GLY A O 1
ATOM 2712 N N . LYS A 1 332 ? 42.367 12.088 -11.372 1.00 89.38 332 LYS A N 1
ATOM 2713 C CA . LYS A 1 332 ? 41.397 12.952 -10.689 1.00 89.38 332 LYS A CA 1
ATOM 2714 C C . LYS A 1 332 ? 41.544 14.368 -11.231 1.00 89.38 332 LYS A C 1
ATOM 2716 O O . LYS A 1 332 ? 42.661 14.869 -11.310 1.00 89.38 332 LYS A O 1
ATOM 2721 N N . VAL A 1 333 ? 40.430 15.004 -11.575 1.00 90.19 333 VAL A N 1
ATOM 2722 C CA . VAL A 1 333 ? 40.384 16.408 -11.997 1.00 90.19 333 VAL A CA 1
ATOM 2723 C C . VAL A 1 333 ? 39.154 17.055 -11.382 1.00 90.19 333 VAL A C 1
ATOM 2725 O O . VAL A 1 333 ? 38.040 16.580 -11.588 1.00 90.19 333 VAL A O 1
ATOM 2728 N N . ASP A 1 334 ? 39.367 18.103 -10.586 1.00 89.62 334 ASP A N 1
ATOM 2729 C CA . ASP A 1 334 ? 38.296 18.829 -9.898 1.00 89.62 334 ASP A CA 1
ATOM 2730 C C . ASP A 1 334 ? 37.344 17.874 -9.130 1.00 89.62 334 ASP A C 1
ATOM 2732 O O . ASP A 1 334 ? 37.800 17.096 -8.273 1.00 89.62 334 ASP A O 1
ATOM 2736 N N . LYS A 1 335 ? 36.049 17.861 -9.470 1.00 90.06 335 LYS A N 1
ATOM 2737 C CA . LYS A 1 335 ? 35.023 16.975 -8.902 1.00 90.06 335 LYS A CA 1
ATOM 2738 C C . LYS A 1 335 ? 34.917 15.601 -9.566 1.00 90.06 335 LYS A C 1
ATOM 2740 O O . LYS A 1 335 ? 34.049 14.819 -9.190 1.00 90.06 335 LYS A O 1
ATOM 2745 N N . TYR A 1 336 ? 35.781 15.263 -10.519 1.00 90.88 336 TYR A N 1
ATOM 2746 C CA . TYR A 1 336 ? 35.700 14.019 -11.286 1.00 90.88 336 TYR A CA 1
ATOM 2747 C C . TYR A 1 336 ? 36.858 13.062 -10.992 1.00 90.88 336 TYR A C 1
ATOM 2749 O O . TYR A 1 336 ? 38.011 13.455 -10.799 1.00 90.88 336 TYR A O 1
ATOM 2757 N N . THR A 1 337 ? 36.543 11.769 -10.993 1.00 87.81 337 THR A N 1
ATOM 2758 C CA . THR A 1 337 ? 37.516 10.673 -11.076 1.00 87.81 337 THR A CA 1
ATOM 2759 C C . THR A 1 337 ? 37.277 9.910 -12.368 1.00 87.81 337 THR A C 1
ATOM 2761 O O . THR A 1 337 ? 36.141 9.528 -12.650 1.00 87.81 337 THR A O 1
ATOM 2764 N N . VAL A 1 338 ? 38.339 9.680 -13.134 1.00 90.94 338 VAL A N 1
ATOM 2765 C CA . VAL A 1 338 ? 38.299 8.973 -14.416 1.00 90.94 338 VAL A CA 1
ATOM 2766 C C . VAL A 1 338 ? 39.192 7.740 -14.338 1.00 90.94 338 VAL A C 1
ATOM 2768 O O . VAL A 1 338 ? 40.313 7.815 -13.838 1.00 90.94 338 VAL A O 1
ATOM 2771 N N . GLU A 1 339 ? 38.697 6.607 -14.826 1.00 91.56 339 GLU A N 1
ATOM 2772 C CA . GLU A 1 339 ? 39.395 5.321 -14.822 1.00 91.56 339 GLU A CA 1
ATOM 2773 C C . GLU A 1 339 ? 39.241 4.615 -16.172 1.00 91.56 339 GLU A C 1
ATOM 2775 O O . GLU A 1 339 ? 38.126 4.461 -16.682 1.00 91.56 339 GLU A O 1
ATOM 2780 N N . LEU A 1 340 ? 40.360 4.152 -16.727 1.00 89.88 340 LEU A N 1
ATOM 2781 C CA . LEU A 1 340 ? 40.410 3.277 -17.890 1.00 89.88 340 LEU A CA 1
ATOM 2782 C C . LEU A 1 340 ? 40.668 1.835 -17.430 1.00 89.88 340 LEU A C 1
ATOM 2784 O O . LEU A 1 340 ? 41.676 1.526 -16.790 1.00 89.88 340 LEU A O 1
ATOM 2788 N N . SER A 1 341 ? 39.742 0.939 -17.758 1.00 90.19 341 SER A N 1
ATOM 2789 C CA . SER A 1 341 ? 39.768 -0.470 -17.351 1.00 90.19 341 SER A CA 1
ATOM 2790 C C . SER A 1 341 ? 39.542 -1.387 -18.549 1.00 90.19 341 SER A C 1
ATOM 2792 O O . SER A 1 341 ? 38.904 -0.992 -19.523 1.00 90.19 341 SER A O 1
ATOM 2794 N N . ILE A 1 342 ? 40.056 -2.613 -18.482 1.00 88.50 342 ILE A N 1
ATOM 2795 C CA . ILE A 1 342 ? 39.745 -3.666 -19.452 1.00 88.50 342 ILE A CA 1
ATOM 2796 C C . ILE A 1 342 ? 38.624 -4.512 -18.858 1.00 88.50 342 ILE A C 1
ATOM 2798 O O . ILE A 1 342 ? 38.708 -4.933 -17.705 1.00 88.50 342 ILE A O 1
ATOM 2802 N N . VAL A 1 343 ? 37.571 -4.738 -19.637 1.00 85.56 343 VAL A N 1
ATOM 2803 C CA . VAL A 1 343 ? 36.443 -5.590 -19.264 1.00 85.56 343 VAL A CA 1
ATOM 2804 C C . VAL A 1 343 ? 36.388 -6.767 -20.221 1.00 85.56 343 VAL A C 1
ATOM 2806 O O . VAL A 1 343 ? 36.398 -6.593 -21.439 1.00 85.56 343 VAL A O 1
ATOM 2809 N N . GLU A 1 344 ? 36.313 -7.971 -19.669 1.00 81.12 344 GLU A N 1
ATOM 2810 C CA . GLU A 1 344 ? 36.092 -9.184 -20.447 1.00 81.12 344 GLU A CA 1
ATOM 2811 C C . GLU A 1 344 ? 34.604 -9.346 -20.746 1.00 81.12 344 GLU A C 1
ATOM 2813 O O . GLU A 1 344 ? 33.755 -9.360 -19.847 1.00 81.12 344 GLU A O 1
ATOM 2818 N N . LYS A 1 345 ? 34.267 -9.475 -22.028 1.00 71.44 345 LYS A N 1
ATOM 2819 C CA . LYS A 1 345 ? 32.907 -9.777 -22.456 1.00 71.44 345 LYS A CA 1
ATOM 2820 C C . LYS A 1 345 ? 32.665 -11.274 -22.262 1.00 71.44 345 LYS A C 1
ATOM 2822 O O . LYS A 1 345 ? 33.114 -12.088 -23.063 1.00 71.44 345 LYS A O 1
ATOM 2827 N N . LYS A 1 346 ? 31.931 -11.642 -21.210 1.00 58.84 346 LYS A N 1
ATOM 2828 C CA . LYS A 1 346 ? 31.411 -13.008 -21.052 1.00 58.84 346 LYS A CA 1
ATOM 2829 C C . LYS A 1 346 ? 30.269 -13.218 -22.049 1.00 58.84 346 LYS A C 1
ATOM 2831 O O . LYS A 1 346 ? 29.135 -12.831 -21.777 1.00 58.84 346 LYS A O 1
ATOM 2836 N N . ALA A 1 347 ? 30.572 -13.768 -23.220 1.00 54.34 347 ALA A N 1
ATOM 2837 C CA . ALA A 1 347 ? 29.561 -14.237 -24.162 1.00 54.34 347 ALA A CA 1
ATOM 2838 C C . ALA A 1 347 ? 29.281 -15.727 -23.907 1.00 54.34 347 ALA A C 1
ATOM 2840 O O . ALA A 1 347 ? 30.206 -16.509 -23.721 1.00 54.34 347 ALA A O 1
ATOM 2841 N N . PHE A 1 348 ? 28.005 -16.119 -23.901 1.00 51.97 348 PHE A N 1
ATOM 2842 C CA . PHE A 1 348 ? 27.582 -17.503 -23.642 1.00 51.97 348 PHE A CA 1
ATOM 2843 C C . PHE A 1 348 ? 27.813 -18.469 -24.824 1.00 51.97 348 PHE A C 1
ATOM 2845 O O . PHE A 1 348 ? 27.461 -19.638 -24.710 1.00 51.97 348 PHE A O 1
ATOM 2852 N N . SER A 1 349 ? 28.404 -18.030 -25.945 1.00 51.81 349 SER A N 1
ATOM 2853 C CA . SER A 1 349 ? 28.635 -18.917 -27.103 1.00 51.81 349 SER A CA 1
ATOM 2854 C C . SER A 1 349 ? 29.667 -18.457 -28.150 1.00 51.81 349 SER A C 1
ATOM 2856 O O . SER A 1 349 ? 29.764 -19.085 -29.199 1.00 51.81 349 SER A O 1
ATOM 2858 N N . VAL A 1 350 ? 30.463 -17.408 -27.913 1.00 54.38 350 VAL A N 1
ATOM 2859 C CA . VAL A 1 350 ? 31.538 -16.989 -28.841 1.00 54.38 350 VAL A CA 1
ATOM 2860 C C . VAL A 1 350 ? 32.740 -16.528 -28.020 1.00 54.38 350 VAL A C 1
ATOM 2862 O O . VAL A 1 350 ? 32.547 -16.004 -26.923 1.00 54.38 350 VAL A O 1
ATOM 2865 N N . GLU A 1 351 ? 33.953 -16.773 -28.525 1.00 58.72 351 GLU A N 1
ATOM 2866 C CA . GLU A 1 351 ? 35.247 -16.489 -27.887 1.00 58.72 351 GLU A CA 1
ATOM 2867 C C . GLU A 1 351 ? 35.247 -15.203 -27.044 1.00 58.72 351 GLU A C 1
ATOM 2869 O O . GLU A 1 351 ? 34.781 -14.143 -27.472 1.00 58.72 351 GLU A O 1
ATOM 2874 N N . ALA A 1 352 ? 35.761 -15.306 -25.816 1.00 60.97 352 ALA A N 1
ATOM 2875 C CA . ALA A 1 352 ? 35.831 -14.183 -24.893 1.00 60.97 352 ALA A CA 1
ATOM 2876 C C . ALA A 1 352 ? 36.670 -13.046 -25.501 1.00 60.97 352 ALA A C 1
ATOM 2878 O O . ALA A 1 352 ? 37.871 -13.187 -25.713 1.00 60.97 352 ALA A O 1
ATOM 2879 N N . SER A 1 353 ? 36.038 -11.900 -25.759 1.00 72.69 353 SER A N 1
ATOM 2880 C CA . SER A 1 353 ? 36.707 -10.690 -26.247 1.00 72.69 353 SER A CA 1
ATOM 2881 C C . SER A 1 353 ? 36.845 -9.673 -25.114 1.00 72.69 353 SER A C 1
ATOM 2883 O O . SER A 1 353 ? 35.854 -9.374 -24.437 1.00 72.69 353 SER A O 1
ATOM 2885 N N . SER A 1 354 ? 38.025 -9.090 -24.919 1.00 80.31 354 SER A N 1
ATOM 2886 C CA . SER A 1 354 ? 38.222 -7.979 -23.982 1.00 80.31 354 SER A CA 1
ATOM 2887 C C . SER A 1 354 ? 38.019 -6.623 -24.673 1.00 80.31 354 SER A C 1
ATOM 2889 O O . SER A 1 354 ? 38.273 -6.472 -25.867 1.00 80.31 354 SER A O 1
ATOM 2891 N N . TYR A 1 355 ? 37.512 -5.627 -23.943 1.00 84.44 355 TYR A N 1
ATOM 2892 C CA . TYR A 1 355 ? 37.347 -4.262 -24.450 1.00 84.44 355 TYR A CA 1
ATOM 2893 C C . TYR A 1 355 ? 37.643 -3.208 -23.380 1.00 84.44 355 TYR A C 1
ATOM 2895 O O . TYR A 1 355 ? 37.519 -3.447 -22.179 1.00 84.44 355 TYR A O 1
ATOM 2903 N N . GLU A 1 356 ? 38.019 -2.009 -23.820 1.00 86.94 356 GLU A N 1
ATOM 2904 C CA . GLU A 1 356 ? 38.321 -0.887 -22.932 1.00 86.94 356 GLU A CA 1
ATOM 2905 C C . GLU A 1 356 ? 37.048 -0.167 -22.469 1.00 86.94 356 GLU A C 1
ATOM 2907 O O . GLU A 1 356 ? 36.284 0.386 -23.274 1.00 86.94 356 GLU A O 1
ATOM 2912 N N . LYS A 1 357 ? 36.866 -0.064 -21.156 1.00 89.06 357 LYS A N 1
ATOM 2913 C CA . LYS A 1 357 ? 35.791 0.687 -20.509 1.00 89.06 357 LYS A CA 1
ATOM 2914 C C . LYS A 1 357 ? 36.351 1.918 -19.798 1.00 89.06 357 LYS A C 1
ATOM 2916 O O . LYS A 1 357 ? 37.185 1.798 -18.900 1.00 89.06 357 LYS A O 1
ATOM 2921 N N . LEU A 1 358 ? 35.841 3.088 -20.182 1.00 88.88 358 LEU A N 1
ATOM 2922 C CA . LEU A 1 358 ? 36.038 4.346 -19.464 1.00 88.88 358 LEU A CA 1
ATOM 2923 C C . LEU A 1 358 ? 34.958 4.470 -18.382 1.00 88.88 358 LEU A C 1
ATOM 2925 O O . LEU A 1 358 ? 33.775 4.279 -18.667 1.00 88.88 358 LEU A O 1
ATOM 2929 N N . THR A 1 359 ? 35.354 4.773 -17.151 1.00 88.44 359 THR A N 1
ATOM 2930 C CA . THR A 1 359 ? 34.438 5.044 -16.038 1.00 88.44 359 THR A CA 1
ATOM 2931 C C . THR A 1 359 ? 34.706 6.444 -15.505 1.00 88.44 359 THR A C 1
ATOM 2933 O O . THR A 1 359 ? 35.830 6.746 -15.115 1.00 88.44 359 THR A O 1
ATOM 2936 N N . ILE A 1 360 ? 33.672 7.286 -15.460 1.00 88.06 360 ILE A N 1
ATOM 2937 C CA . ILE A 1 360 ? 33.727 8.642 -14.901 1.00 88.06 360 ILE A CA 1
ATOM 2938 C C . ILE A 1 360 ? 32.804 8.685 -13.681 1.00 88.06 360 ILE A C 1
ATOM 2940 O O . ILE A 1 360 ? 31.651 8.262 -13.761 1.00 88.06 360 ILE A O 1
ATOM 2944 N N . ARG A 1 361 ? 33.309 9.160 -12.539 1.00 88.75 361 ARG A N 1
ATOM 2945 C CA . ARG A 1 361 ? 32.550 9.291 -11.284 1.00 88.75 361 ARG A CA 1
ATOM 2946 C C . ARG A 1 361 ? 32.659 10.712 -10.746 1.00 88.75 361 ARG A C 1
ATOM 2948 O O . ARG A 1 361 ? 33.754 11.271 -10.721 1.00 88.75 361 ARG A O 1
ATOM 2955 N N . LEU A 1 362 ? 31.542 11.259 -10.273 1.00 85.31 362 LEU A N 1
ATOM 2956 C CA . LEU A 1 362 ? 31.525 12.467 -9.449 1.00 85.31 362 LEU A CA 1
ATOM 2957 C C . LEU A 1 362 ? 32.040 12.129 -8.044 1.00 85.31 362 LEU A C 1
ATOM 2959 O O . LEU A 1 362 ? 31.681 11.093 -7.477 1.00 85.31 362 LEU A O 1
ATOM 2963 N N . LYS A 1 363 ? 32.888 12.989 -7.480 1.00 75.62 363 LYS A N 1
ATOM 2964 C CA . LYS A 1 363 ? 33.225 12.953 -6.056 1.00 75.62 363 LYS A CA 1
ATOM 2965 C C . LYS A 1 363 ? 31.951 13.277 -5.279 1.00 75.62 363 LYS A C 1
ATOM 2967 O O . LYS A 1 363 ? 31.304 14.278 -5.563 1.00 75.62 363 LYS A O 1
ATOM 2972 N N . LYS A 1 364 ? 31.594 12.428 -4.316 1.00 66.31 364 LYS A N 1
ATOM 2973 C CA . LYS A 1 364 ? 30.634 12.824 -3.285 1.00 66.31 364 LYS A CA 1
ATOM 2974 C C . LYS A 1 364 ? 31.313 13.914 -2.456 1.00 66.31 364 LYS A C 1
ATOM 2976 O O . LYS A 1 364 ? 32.433 13.686 -1.998 1.00 66.31 364 LYS A O 1
ATOM 2981 N N . GLU A 1 365 ? 30.690 15.084 -2.359 1.00 59.12 365 GLU A N 1
ATOM 2982 C CA . GLU A 1 365 ? 31.098 16.099 -1.386 1.00 59.12 365 GLU A CA 1
ATOM 2983 C C . GLU A 1 365 ? 31.011 15.459 0.007 1.00 59.12 365 GLU A C 1
ATOM 2985 O O . GLU A 1 365 ? 30.075 14.702 0.281 1.00 59.12 365 GLU A O 1
ATOM 2990 N N . ALA A 1 366 ? 32.079 15.627 0.788 1.00 48.53 366 ALA A N 1
ATOM 2991 C CA . ALA A 1 366 ? 32.248 15.020 2.104 1.00 48.53 366 ALA A CA 1
ATOM 2992 C C . ALA A 1 366 ? 31.627 15.893 3.190 1.00 48.53 366 ALA A C 1
ATOM 2994 O O . ALA A 1 366 ? 31.708 17.134 3.034 1.00 48.53 366 ALA A O 1
#

pLDDT: mean 90.43, std 9.2, range [45.31, 98.75]

Mean predicted aligned error: 9.41 Å

Secondary structure (DSSP, 8-state):
-HHHHHHHHHHHHHHTS--PPP---GGG--TTS-HHHHHHHHTTPPPPPPPHHHHHHHHHHHHHHHHHHHHHHTSSSEEESTT-EEEEE---TT---EE---EETTEE---EE-TTEEEEE-SEEEE-TTS-EEEEEEEEE-HHHHHHHHHTSS--HHHHHHHHHHHHHHTTT-TT--EEEEEEEETTT--EEEEEEEEETTTTEEEEEEEEETTT--EEEEEEEEETHHHHHHHHHHHHHHHHHTTPPPPP-S-TTSHHHHT-TTHHHHHTTHHHHHHTSPSS----HHHHHHHHHHHHHHHHHHHHHHHHHHHHHHHHHHHHHTT-SEEEETTEEEEEEEEEE--SSS--EEEEEEEEEEPPP-

Foldseek 3Di:
DVVVVQLVVLLVVVVPPPLDQQDQALLQLFPPAWLLLSLCSNLVHDFARFGSVVSVVVVLFVVLLVVVVVVCVVDQKDWDQAQPKFKFALQQQPADWDFQQDADPNDGPRDIHHGRTHMGTFRTWIQHPVRDIAGEHETEDEPVVVVCCVVVVDPPLSRLLSSLRRLNRVCVVVVRHQKYWYWYAHSPPRKIKTWIWGADNVFRKIFGQWIATPPVRDTGGDRDMDTCSNNSSSVSVVVSVVCNVVVHRDDGPDDCPDPSLVRRRCNVVNCVCVVVVVVPDDPPDDDDVVVVVVVVVVVVVVVVVVVVVVVVVVVLVVVVVVCVVVVHQWDDDDQKIKGWDKDWDPDPDDDIDIDIDIDMDGHDDD

Radius of gyration: 26.53 Å; Cα contacts (8 Å, |Δi|>4): 531; chains: 1; bounding box: 77×49×67 Å